Protein AF-A0AAE1H4E3-F1 (afdb_monomer)

Sequence (350 aa):
MEGLYYCTIQQLQDFGLERRVISEDVTVTINIKVVYEEPRILSYFPTEKCVVKCGQCLTARVEVIPDPTITFSWRHNSKLLSQYTTNVLEIQNVKDENAGTYECLVSNEYGEVSRSFQFDIKKCPTAKRALIVTNSVYQNDKLNAPHNDAKTLFKCLTKYGFTCTLINNLTAEDMEREIKKFFQSIKEKGAFVLFYFGGHGCMVNNSLFMIGCDADLGEVKQNQGVYTTILEDVDTCEPLLFISMLDMCQVSNNSLKGKQSNKKWNCNVIQCCATSQNRVALEHVGSAKENSVYMKHFEKIINSKENMTFLDMIRAVNAGVDEETKGQQRPSVTSTGRSDFHLSDPIQPL

Secondary structure (DSSP, 8-state):
--EEEEEEE--EEEETTEEEE-S--EEEEEEE-----S--EEEEESSSEEEEETTS-EEEEEEE---TT-EEEEEETTEE-TT--SSEEEESS--GGG-EEEEEEEEETTEEEEEEEEEEEEPPPS-EEEEEEE--B-SS-B-SHHHHHHHHHHHHHHHTT-EEEEEES--HHHHHHHHHHHHHH---TT-EEEEEEES-EEEETTEEEEEPTT--TTS--GGGEEEGGGGGGGGGG--SEEEEEEES---B-SSS------PPPSSEEEEEESS-TT-PPPS-SSS-----HHHHHHHHHHTS-----HHHHHHHHHHHHHHHTTTSS--EEEE---S---TTPPPPP-

Solvent-accessible surface area (backbone atoms only — not comparable to full-atom values): 19162 Å² total; per-residue (Å²): 132,66,48,80,45,74,51,76,52,72,51,72,48,82,61,88,96,47,80,43,78,77,53,79,72,51,71,52,78,45,80,46,79,77,84,86,62,43,56,51,76,77,48,60,38,56,74,50,67,42,75,42,49,53,56,38,66,50,71,36,40,53,43,57,66,90,56,99,68,61,46,37,43,33,25,51,72,86,40,76,42,86,91,38,56,54,56,55,45,76,43,72,57,36,48,81,86,70,44,42,44,37,35,43,40,35,32,38,99,66,34,72,39,74,53,54,28,40,36,45,62,43,82,47,27,55,39,39,40,31,42,38,40,25,30,29,56,38,75,82,51,72,58,74,17,30,66,46,32,51,52,54,48,51,58,53,43,42,76,52,60,32,53,70,47,78,49,70,48,40,36,22,66,53,43,56,51,52,52,53,51,52,38,71,66,49,81,50,58,29,11,34,39,36,42,38,42,25,34,59,32,28,19,20,84,92,27,54,32,44,44,14,21,76,22,44,82,93,66,65,52,77,77,28,32,41,55,58,71,63,59,61,55,45,56,78,26,46,35,54,33,39,37,39,38,38,44,27,28,26,39,74,42,86,90,50,83,54,70,88,74,90,80,74,75,88,49,31,34,37,43,36,28,42,20,34,86,66,26,53,46,58,53,56,87,81,89,70,97,47,42,19,46,56,47,47,35,41,56,54,58,75,67,62,76,71,95,56,35,48,68,57,49,50,51,51,28,33,52,51,36,22,60,77,48,73,60,65,26,42,38,42,76,49,71,74,49,93,69,90,52,39,68,77,53,55,63,45,83,131

Foldseek 3Di:
DFDKDKDWDWDWDDDDPDIDTDDDTDIDIDGDDDDDAWKAWPDKPPQAEDEEAAQAKDKIFTDIDDDPFKWKWKDFPNHTPVVDTDRMDIDGRDDQVRFGKMKIWIGGPHDIDMGIYGYDYDYFAQAAEEEAEEEAAAPPHGHLASVQLLVLVVVLLVVLHYDYDYYYQFFQVRVLVVLLVRLVVQQRAAHEYEYEYADEWEAEPNWTKAAGSHADPVDGDQSRIDTCVSVLSNVVNNYQEYEYEYQYDYAYDHVYHDDDDPDDRPHKYKYKYFADHRAGFAQDDDDDSHHTLLSVLLSVLSPVPDFAFVVVSSVSSQVSSCVVVVNRGGMDMDIPDPDRHTSNRDNHDD

Structure (mmCIF, N/CA/C/O backbone):
data_AF-A0AAE1H4E3-F1
#
_entry.id   AF-A0AAE1H4E3-F1
#
loop_
_atom_site.group_PDB
_atom_site.id
_atom_site.type_symbol
_atom_site.label_atom_id
_atom_site.label_alt_id
_atom_site.label_comp_id
_atom_site.label_asym_id
_atom_site.label_entity_id
_atom_site.label_seq_id
_atom_site.pdbx_PDB_ins_code
_atom_site.Cartn_x
_atom_site.Cartn_y
_atom_site.Cartn_z
_atom_site.occupancy
_atom_site.B_iso_or_equiv
_atom_site.auth_seq_id
_atom_site.auth_comp_id
_atom_site.auth_asym_id
_atom_site.auth_atom_id
_atom_site.pdbx_PDB_model_num
ATOM 1 N N . MET A 1 1 ? -42.563 -3.691 44.402 1.00 54.22 1 MET A N 1
ATOM 2 C CA . MET A 1 1 ? -43.042 -4.085 45.741 1.00 54.22 1 MET A CA 1
ATOM 3 C C . MET A 1 1 ? -43.113 -5.593 45.744 1.00 54.22 1 MET A C 1
ATOM 5 O O . MET A 1 1 ? -43.781 -6.160 44.891 1.00 54.22 1 MET A O 1
ATOM 9 N N . GLU A 1 2 ? -42.327 -6.215 46.610 1.00 58.69 2 GLU A N 1
ATOM 10 C CA . GLU A 1 2 ? -42.388 -7.652 46.848 1.00 58.69 2 GLU A CA 1
ATOM 11 C C . GLU A 1 2 ? -43.611 -7.945 47.720 1.00 58.69 2 GLU A C 1
ATOM 13 O O . GLU A 1 2 ? -43.925 -7.152 48.612 1.00 58.69 2 GLU A O 1
ATOM 18 N N . GLY A 1 3 ? -44.333 -9.029 47.455 1.00 66.94 3 GLY A N 1
ATOM 19 C CA . GLY A 1 3 ? -45.512 -9.331 48.253 1.00 66.94 3 GLY A CA 1
ATOM 20 C C . GLY A 1 3 ? -46.495 -10.296 47.619 1.00 66.94 3 GLY A C 1
ATOM 21 O O . GLY A 1 3 ? -46.407 -10.672 46.447 1.00 66.94 3 GLY A O 1
ATOM 22 N N . LEU A 1 4 ? -47.451 -10.692 48.450 1.00 66.81 4 LEU A N 1
ATOM 23 C CA . LEU A 1 4 ? -48.557 -11.547 48.072 1.00 66.81 4 LEU A CA 1
ATOM 24 C C . LEU A 1 4 ? -49.702 -10.670 47.555 1.00 66.81 4 LEU A C 1
ATOM 26 O O . LEU A 1 4 ? -50.265 -9.878 48.311 1.00 66.81 4 LEU A O 1
ATOM 30 N N . TYR A 1 5 ? -50.049 -10.816 46.282 1.00 72.94 5 TYR A N 1
ATOM 31 C CA . TYR A 1 5 ? -51.165 -10.097 45.676 1.00 72.94 5 TYR A CA 1
ATOM 32 C C . TYR A 1 5 ? -52.342 -11.041 45.504 1.00 72.94 5 TYR A C 1
ATOM 34 O O . TYR A 1 5 ? -52.180 -12.167 45.030 1.00 72.94 5 TYR A O 1
ATOM 42 N N . TYR A 1 6 ? -53.521 -10.567 45.886 1.00 69.75 6 TYR A N 1
ATOM 43 C CA . TYR A 1 6 ? -54.770 -11.294 45.748 1.00 69.75 6 TYR A CA 1
ATOM 44 C C . TYR A 1 6 ? -55.752 -10.474 44.913 1.00 69.75 6 TYR A C 1
ATOM 46 O O . TYR A 1 6 ? -55.913 -9.272 45.117 1.00 69.75 6 TYR A O 1
ATOM 54 N N . CYS A 1 7 ? -56.393 -11.136 43.953 1.00 72.31 7 CYS A N 1
ATOM 55 C CA . CYS A 1 7 ? -57.562 -10.615 43.258 1.00 72.31 7 CYS A CA 1
ATOM 56 C C . CYS A 1 7 ? -58.762 -11.436 43.713 1.00 72.31 7 CYS A C 1
ATOM 58 O O . CYS A 1 7 ? -58.742 -12.662 43.578 1.00 72.31 7 CYS A O 1
ATOM 60 N N . THR A 1 8 ? -59.773 -10.759 44.250 1.00 71.44 8 THR A N 1
ATOM 61 C CA . THR A 1 8 ? -61.003 -11.388 44.729 1.00 71.44 8 THR A CA 1
ATOM 62 C C . THR A 1 8 ? -62.147 -10.911 43.850 1.00 71.44 8 THR A C 1
ATOM 64 O O . THR A 1 8 ? -62.400 -9.711 43.745 1.00 71.44 8 THR A O 1
ATOM 67 N N . ILE A 1 9 ? -62.807 -11.852 43.177 1.00 69.75 9 ILE A N 1
ATOM 68 C CA . ILE A 1 9 ? -63.935 -11.570 42.287 1.00 69.75 9 ILE A CA 1
ATOM 69 C C . ILE A 1 9 ? -65.201 -12.072 42.968 1.00 69.75 9 ILE A C 1
ATOM 71 O O . ILE A 1 9 ? -65.287 -13.243 43.332 1.00 69.75 9 ILE A O 1
ATOM 75 N N . GLN A 1 10 ? -66.179 -11.180 43.101 1.00 69.56 10 GLN A N 1
ATOM 76 C CA . GLN A 1 10 ? -67.465 -11.472 43.713 1.00 69.56 10 GLN A CA 1
ATOM 77 C C . GLN A 1 10 ? -68.583 -11.145 42.727 1.00 69.56 10 GLN A C 1
ATOM 79 O O . GLN A 1 10 ? -68.653 -10.032 42.200 1.00 69.56 10 GLN A O 1
ATOM 84 N N . GLN A 1 11 ? -69.464 -12.111 42.466 1.00 67.81 11 GLN A N 1
ATOM 85 C CA . GLN A 1 11 ? -70.625 -11.886 41.617 1.00 67.81 11 GLN A CA 1
ATOM 86 C C . GLN A 1 11 ? -71.803 -11.398 42.467 1.00 67.81 11 GLN A C 1
ATOM 88 O O . GLN A 1 11 ? -72.254 -12.077 43.393 1.00 67.81 11 GLN A O 1
ATOM 93 N N . LEU A 1 12 ? -72.299 -10.204 42.140 1.00 70.62 12 LEU A N 1
ATOM 94 C CA . LEU A 1 12 ? -73.455 -9.585 42.783 1.00 70.62 12 LEU A CA 1
ATOM 95 C C . LEU A 1 12 ? -74.670 -9.658 41.858 1.00 70.62 12 LEU A C 1
ATOM 97 O O . LEU A 1 12 ? -74.548 -9.458 40.648 1.00 70.62 12 LEU A O 1
ATOM 101 N N . GLN A 1 13 ? -75.844 -9.896 42.436 1.00 66.62 13 GLN A N 1
ATOM 102 C CA . GLN A 1 13 ? -77.124 -9.797 41.742 1.00 66.62 13 GLN A CA 1
ATOM 103 C C . GLN A 1 13 ? -77.972 -8.697 42.399 1.00 66.62 13 GLN A C 1
ATOM 105 O O . GLN A 1 13 ? -78.153 -8.692 43.620 1.00 66.62 13 GLN A O 1
ATOM 110 N N . ASP A 1 14 ? -78.447 -7.741 41.594 1.00 67.56 14 ASP A N 1
ATOM 111 C CA . ASP A 1 14 ? -79.248 -6.594 42.047 1.00 67.56 14 ASP A CA 1
ATOM 112 C C . ASP A 1 14 ? -80.740 -6.974 42.127 1.00 67.56 14 ASP A C 1
ATOM 114 O O . ASP A 1 14 ? -81.350 -7.337 41.119 1.00 67.56 14 ASP A O 1
ATOM 118 N N . PHE A 1 15 ? -81.347 -6.835 43.312 1.00 63.84 15 PHE A N 1
ATOM 119 C CA . PHE A 1 15 ? -82.788 -7.004 43.543 1.00 63.84 15 PHE A CA 1
ATOM 120 C C . PHE A 1 15 ? -83.417 -5.684 44.027 1.00 63.84 15 PHE A C 1
ATOM 122 O O . PHE A 1 15 ? -83.897 -5.566 45.154 1.00 63.84 15 PHE A O 1
ATOM 129 N N . GLY A 1 16 ? -83.426 -4.654 43.178 1.00 71.94 16 GLY A N 1
ATOM 130 C CA . GLY A 1 16 ? -84.050 -3.369 43.513 1.00 71.94 16 GLY A CA 1
ATOM 131 C C . GLY A 1 16 ? -83.260 -2.576 44.564 1.00 71.94 16 GLY A C 1
ATOM 132 O O . GLY A 1 16 ? -82.231 -2.001 44.230 1.00 71.94 16 GLY A O 1
ATOM 133 N N . LEU A 1 17 ? -83.747 -2.500 45.811 1.00 56.72 17 LEU A N 1
ATOM 134 C CA . LEU A 1 17 ? -83.098 -1.741 46.900 1.00 56.72 17 LEU A CA 1
ATOM 135 C C . LEU A 1 17 ? -81.959 -2.507 47.603 1.00 56.72 17 LEU A C 1
ATOM 137 O O . LEU A 1 17 ? -81.247 -1.906 48.404 1.00 56.72 17 LEU A O 1
ATOM 141 N N . GLU A 1 18 ? -81.762 -3.799 47.311 1.00 56.06 18 GLU A N 1
ATOM 142 C CA . GLU A 1 18 ? -80.733 -4.629 47.953 1.00 56.06 18 GLU A CA 1
ATOM 143 C C . GLU A 1 18 ? -79.841 -5.373 46.943 1.00 56.06 18 GLU A C 1
ATOM 145 O O . GLU A 1 18 ? -80.308 -5.922 45.941 1.00 56.06 18 GLU A O 1
ATOM 150 N N . ARG A 1 19 ? -78.536 -5.423 47.250 1.00 66.25 19 ARG A N 1
ATOM 151 C CA . ARG A 1 19 ? -77.511 -6.208 46.543 1.00 66.25 19 ARG A CA 1
ATOM 152 C C . ARG A 1 19 ? -77.230 -7.498 47.291 1.00 66.25 19 ARG A C 1
ATOM 154 O O . ARG A 1 19 ? -76.937 -7.449 48.484 1.00 66.25 19 ARG A O 1
ATOM 161 N N . ARG A 1 20 ? -77.246 -8.638 46.592 1.00 68.81 20 ARG A N 1
ATOM 162 C CA . ARG A 1 20 ? -76.908 -9.941 47.185 1.00 68.81 20 ARG A CA 1
ATOM 163 C C . ARG A 1 20 ? -75.733 -10.600 46.468 1.00 68.81 20 ARG A C 1
ATOM 165 O O . ARG A 1 20 ? -75.703 -10.664 45.241 1.00 68.81 20 ARG A O 1
ATOM 172 N N . VAL A 1 21 ? -74.779 -11.093 47.253 1.00 72.81 21 VAL A N 1
ATOM 173 C CA . VAL A 1 21 ? -73.667 -11.934 46.788 1.00 72.81 21 VAL A CA 1
ATOM 174 C C . VAL A 1 21 ? -74.215 -13.311 46.426 1.00 72.81 21 VAL A C 1
ATOM 176 O O . VAL A 1 21 ? -74.942 -13.899 47.227 1.00 72.81 21 VAL A O 1
ATOM 179 N N . ILE A 1 22 ? -73.894 -13.809 45.231 1.00 69.62 22 ILE A N 1
ATOM 180 C CA . ILE A 1 22 ? -74.435 -15.078 44.709 1.00 69.62 22 ILE A CA 1
ATOM 181 C C . ILE A 1 22 ? -73.370 -16.132 44.373 1.00 69.62 22 ILE A C 1
ATOM 183 O O . ILE A 1 22 ? -73.727 -17.240 43.980 1.00 69.62 22 ILE A O 1
AT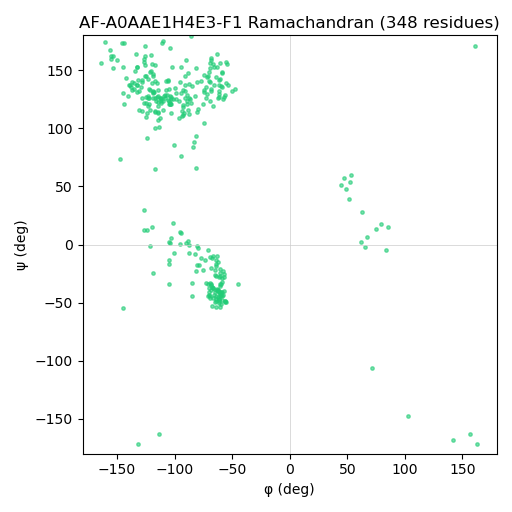OM 187 N N . SER A 1 23 ? -72.083 -15.832 44.550 1.00 69.56 23 SER A N 1
ATOM 188 C CA . SER A 1 23 ? -70.987 -16.793 44.369 1.00 69.56 23 SER A CA 1
ATOM 189 C C . SER A 1 23 ? -70.013 -16.752 45.545 1.00 69.56 23 SER A C 1
ATOM 191 O O . SER A 1 23 ? -69.864 -15.708 46.179 1.00 69.56 23 SER A O 1
ATOM 193 N N . GLU A 1 24 ? -69.327 -17.867 45.810 1.00 67.56 24 GLU A N 1
ATOM 194 C CA . GLU A 1 24 ? -68.155 -17.873 46.692 1.00 67.56 24 GLU A CA 1
ATOM 195 C C . GLU A 1 24 ? -67.033 -17.022 46.078 1.00 67.56 24 GLU A C 1
ATOM 197 O O . GLU A 1 24 ? -66.871 -16.973 44.854 1.00 67.56 24 GLU A O 1
ATOM 202 N N . ASP A 1 25 ? -66.277 -16.335 46.930 1.00 71.31 25 ASP A N 1
ATOM 203 C CA . ASP A 1 25 ? -65.146 -15.514 46.511 1.00 71.31 25 ASP A CA 1
ATOM 204 C C . ASP A 1 25 ? -64.040 -16.417 45.942 1.00 71.31 25 ASP A C 1
ATOM 206 O O . ASP A 1 25 ? -63.487 -17.270 46.641 1.00 71.31 25 ASP A O 1
ATOM 210 N N . VAL A 1 26 ? -63.682 -16.218 44.672 1.00 66.62 26 VAL A N 1
ATOM 211 C CA . VAL A 1 26 ? -62.525 -16.894 44.070 1.00 66.62 26 VAL A CA 1
ATOM 212 C C . VAL A 1 26 ? -61.319 -15.976 44.203 1.00 66.62 26 VAL A C 1
ATOM 214 O O . VAL A 1 26 ? -61.282 -14.899 43.605 1.00 66.62 26 VAL A O 1
ATOM 217 N N . THR A 1 27 ? -60.332 -16.411 44.986 1.00 67.94 27 THR A N 1
ATOM 218 C CA . THR A 1 27 ? -59.077 -15.682 45.192 1.00 67.94 27 THR A CA 1
ATOM 219 C C . THR A 1 27 ? -57.955 -16.331 44.393 1.00 67.94 27 THR A C 1
ATOM 221 O O . THR A 1 27 ? -57.631 -17.501 44.601 1.00 67.94 27 THR A O 1
ATOM 224 N N . VAL A 1 28 ? -57.326 -15.562 43.503 1.00 74.12 28 VAL A N 1
ATOM 225 C CA . VAL A 1 28 ? -56.075 -15.960 42.840 1.00 74.12 28 VAL A CA 1
ATOM 226 C C . VAL A 1 28 ? -54.919 -15.245 43.518 1.00 74.12 28 VAL A C 1
ATOM 228 O O . VAL A 1 28 ? -54.908 -14.016 43.601 1.00 74.12 28 VAL A O 1
ATOM 231 N N . THR A 1 29 ? -53.942 -16.023 43.977 1.00 67.62 29 THR A N 1
ATOM 232 C CA . THR A 1 29 ? -52.758 -15.516 44.668 1.00 67.62 29 THR A CA 1
ATOM 233 C C . THR A 1 29 ? -51.561 -15.517 43.729 1.00 67.62 29 THR A C 1
ATOM 235 O O . THR A 1 29 ? -51.214 -16.555 43.166 1.00 67.62 29 THR A O 1
ATOM 238 N N . ILE A 1 30 ? -50.892 -14.374 43.600 1.00 75.62 30 ILE A N 1
ATOM 239 C CA . ILE A 1 30 ? -49.611 -14.262 42.900 1.00 75.62 30 ILE A CA 1
ATOM 240 C C . ILE A 1 30 ? -48.556 -13.852 43.924 1.00 75.62 30 ILE A C 1
ATOM 242 O O . ILE A 1 30 ? -48.698 -12.832 44.600 1.00 75.62 30 ILE A O 1
ATOM 246 N N . ASN A 1 31 ? -47.501 -14.656 44.046 1.00 74.0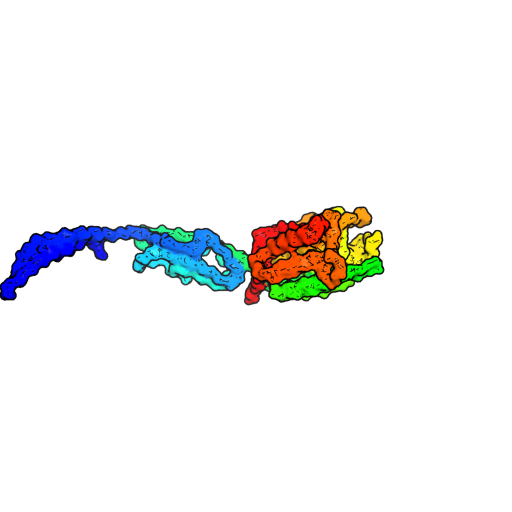6 31 ASN A N 1
ATOM 247 C CA . ASN A 1 31 ? -46.343 -14.316 44.861 1.00 74.06 31 ASN A CA 1
ATOM 248 C C . ASN A 1 31 ? -45.298 -13.634 43.976 1.00 74.06 31 ASN A C 1
ATOM 250 O O . ASN A 1 31 ? -44.717 -14.274 43.098 1.00 74.06 31 ASN A O 1
ATOM 254 N N . ILE A 1 32 ? -45.086 -12.338 44.187 1.00 73.19 32 ILE A N 1
ATOM 255 C CA . ILE A 1 32 ? -44.050 -11.582 43.486 1.00 73.19 32 ILE A CA 1
ATOM 256 C C . ILE A 1 32 ? -42.827 -11.547 44.394 1.00 73.19 32 ILE A C 1
ATOM 258 O O . ILE A 1 32 ? -42.852 -10.850 45.406 1.00 73.19 32 ILE A O 1
ATOM 262 N N . LYS A 1 33 ? -41.776 -12.286 44.013 1.00 69.06 33 LYS A N 1
ATOM 263 C CA . LYS A 1 33 ? -40.448 -12.236 44.638 1.00 69.06 33 LYS A CA 1
ATOM 264 C C . LYS A 1 33 ? -39.548 -11.301 43.833 1.00 69.06 33 LYS A C 1
ATOM 266 O O . LYS A 1 33 ? -39.373 -11.515 42.634 1.00 69.06 33 LYS A O 1
ATOM 271 N N . VAL A 1 34 ? -38.985 -10.281 44.472 1.00 67.12 34 VAL A N 1
ATOM 272 C CA . VAL A 1 34 ? -38.027 -9.373 43.829 1.00 67.12 34 VAL A CA 1
ATOM 273 C C . VAL A 1 34 ? -36.642 -9.928 44.121 1.00 67.12 34 VAL A C 1
ATOM 275 O O . VAL A 1 34 ? -36.217 -9.977 45.270 1.00 67.12 34 VAL A O 1
ATOM 278 N N . VAL A 1 35 ? -35.963 -10.419 43.088 1.00 70.50 35 VAL A N 1
ATOM 279 C CA . VAL A 1 35 ? -34.601 -10.938 43.226 1.00 70.50 35 VAL A CA 1
ATOM 280 C C . VAL A 1 35 ? -33.639 -9.801 42.921 1.00 70.50 35 VAL A C 1
ATOM 282 O O . VAL A 1 35 ? -33.668 -9.239 41.828 1.00 70.50 35 VAL A O 1
ATOM 285 N N . TYR A 1 36 ? -32.834 -9.450 43.916 1.00 77.75 36 TYR A N 1
ATOM 286 C CA . TYR A 1 36 ? -31.762 -8.480 43.785 1.00 77.75 36 TYR A CA 1
ATOM 287 C C . TYR A 1 36 ? -30.472 -9.222 43.450 1.00 77.75 36 TYR A C 1
ATOM 289 O O . TYR A 1 36 ? -30.050 -10.103 44.200 1.00 77.75 36 TYR A O 1
ATOM 297 N N . GLU A 1 37 ? -29.882 -8.898 42.307 1.00 86.31 37 GLU A N 1
ATOM 298 C CA . GLU A 1 37 ? -28.692 -9.558 41.776 1.00 86.31 37 GLU A CA 1
ATOM 299 C C . GLU A 1 37 ? -27.684 -8.504 41.316 1.00 86.31 37 GLU A C 1
ATOM 301 O O . GLU A 1 37 ? -28.022 -7.329 41.129 1.00 86.31 37 GLU A O 1
ATOM 306 N N . GLU A 1 38 ? -26.438 -8.932 41.126 1.00 90.81 38 GLU A N 1
ATOM 307 C CA . GLU A 1 38 ? -25.439 -8.122 40.436 1.00 90.81 38 GLU A CA 1
ATOM 308 C C . GLU A 1 38 ? -25.933 -7.708 39.034 1.00 90.81 38 GLU A C 1
ATOM 310 O O . GLU A 1 38 ? -26.805 -8.370 38.452 1.00 90.81 38 GLU A O 1
ATOM 315 N N . PRO A 1 39 ? -25.397 -6.623 38.449 1.00 94.06 39 PRO A N 1
ATOM 316 C CA . PRO A 1 39 ? -25.870 -6.154 37.159 1.00 94.06 39 PRO A CA 1
ATOM 317 C C . PRO A 1 39 ? -25.677 -7.218 36.079 1.00 94.06 39 PRO A C 1
ATOM 319 O O . PRO A 1 39 ? -24.655 -7.899 36.011 1.00 94.06 39 PRO A O 1
ATOM 322 N N . ARG A 1 40 ? -26.637 -7.315 35.158 1.00 93.44 40 ARG A N 1
ATOM 323 C CA . ARG A 1 40 ? -26.552 -8.240 34.026 1.00 93.44 40 ARG A CA 1
ATOM 324 C C . ARG A 1 40 ? -26.347 -7.488 32.720 1.00 93.44 40 ARG A C 1
ATOM 326 O O . ARG A 1 40 ? -27.238 -6.777 32.254 1.00 93.44 40 ARG A O 1
ATOM 333 N N . ILE A 1 41 ? -25.190 -7.708 32.096 1.00 95.69 41 ILE A N 1
ATOM 334 C CA . ILE A 1 41 ? -24.888 -7.210 30.748 1.00 95.69 41 ILE A CA 1
ATOM 335 C C . ILE A 1 41 ? -25.636 -8.064 29.718 1.00 95.69 41 ILE A C 1
ATOM 337 O O . ILE A 1 41 ? -25.437 -9.277 29.638 1.00 95.69 41 ILE A O 1
ATOM 341 N N . LEU A 1 42 ? -26.493 -7.420 28.925 1.00 95.62 42 LEU A N 1
ATOM 342 C CA . LEU A 1 42 ? -27.270 -8.036 27.847 1.00 95.62 42 LEU A CA 1
ATOM 343 C C . LEU A 1 42 ? -26.468 -8.108 26.548 1.00 95.62 42 LEU A C 1
ATOM 345 O O . LEU A 1 42 ? -26.469 -9.132 25.867 1.00 95.62 42 LEU A O 1
ATOM 349 N N . SER A 1 43 ? -25.783 -7.018 26.203 1.00 96.25 43 SER A N 1
ATOM 350 C CA . SER A 1 43 ? -24.929 -6.937 25.019 1.00 96.25 43 SER A CA 1
ATOM 351 C C . SER A 1 43 ? -23.858 -5.872 25.203 1.00 96.25 43 SER A C 1
ATOM 353 O O . SER A 1 43 ? -23.983 -4.992 26.051 1.00 96.25 43 SER A O 1
ATOM 355 N N . TYR A 1 44 ? -22.791 -5.961 24.421 1.00 96.69 44 TYR A N 1
ATOM 356 C CA . TYR A 1 44 ? -21.707 -4.996 24.448 1.00 96.69 44 TYR A CA 1
ATOM 357 C C . TYR A 1 44 ? -21.015 -4.957 23.091 1.00 96.69 44 TYR A C 1
ATOM 359 O O . TYR A 1 44 ? -20.997 -5.936 22.342 1.00 96.69 44 TYR A O 1
ATOM 367 N N . PHE A 1 45 ? -20.451 -3.802 22.779 1.00 95.88 45 PHE A N 1
ATOM 368 C CA . PHE A 1 45 ? -19.652 -3.575 21.591 1.00 95.88 45 PHE A CA 1
ATOM 369 C C . PHE A 1 45 ? -18.466 -2.696 21.976 1.00 95.88 45 PHE A C 1
ATOM 371 O O . PHE A 1 45 ? -18.675 -1.700 22.670 1.00 95.88 45 PHE A O 1
ATOM 378 N N . PRO A 1 46 ? -17.250 -2.978 21.494 1.00 96.81 46 PRO A N 1
ATOM 379 C CA . PRO A 1 46 ? -16.805 -4.170 20.756 1.00 96.81 46 PRO A CA 1
ATOM 380 C C . PRO A 1 46 ? -16.788 -5.441 21.627 1.00 96.81 46 PRO A C 1
ATOM 382 O O . PRO A 1 46 ? -16.721 -5.342 22.848 1.00 96.81 46 PRO A O 1
ATOM 385 N N . THR A 1 47 ? -16.837 -6.636 21.021 1.00 93.06 47 THR A N 1
ATOM 386 C CA . THR A 1 47 ? -16.896 -7.904 21.782 1.00 93.06 47 THR A CA 1
ATOM 387 C C . THR A 1 47 ? -15.538 -8.451 22.215 1.00 93.06 47 THR A C 1
ATOM 389 O O . THR A 1 47 ? -15.447 -9.066 23.271 1.00 93.06 47 THR A O 1
ATOM 392 N N . GLU A 1 48 ? -14.492 -8.243 21.415 1.00 92.31 48 GLU A N 1
ATOM 393 C CA . GLU A 1 48 ? -13.134 -8.720 21.719 1.00 92.31 48 GLU A CA 1
ATOM 394 C C . GLU A 1 48 ? -12.079 -7.736 21.238 1.00 92.31 48 GLU A C 1
ATOM 396 O O . GLU A 1 48 ? -11.236 -7.293 22.011 1.00 92.31 48 GLU A O 1
ATOM 401 N N . LYS A 1 49 ? -12.126 -7.381 19.950 1.00 93.38 49 LYS A N 1
ATOM 402 C CA . LYS A 1 49 ? -11.150 -6.504 19.314 1.00 93.38 49 LYS A CA 1
ATOM 403 C C . LYS A 1 49 ? -11.835 -5.414 18.509 1.00 93.38 49 LYS A C 1
ATOM 405 O O . LYS A 1 49 ? -12.824 -5.654 17.821 1.00 93.38 49 LYS A O 1
ATOM 410 N N . CYS A 1 50 ? -11.261 -4.223 18.556 1.00 93.06 50 CYS A N 1
ATOM 411 C CA . CYS A 1 50 ? -11.658 -3.089 17.747 1.00 93.06 50 CYS A CA 1
ATOM 412 C C . CYS A 1 50 ? -10.429 -2.479 17.093 1.00 93.06 50 CYS A C 1
ATOM 414 O O . CYS A 1 50 ? -9.420 -2.255 17.758 1.00 93.06 50 CYS A O 1
ATOM 416 N N . VAL A 1 51 ? -10.515 -2.227 15.788 1.00 90.50 51 VAL A N 1
ATOM 417 C CA . VAL A 1 51 ? -9.470 -1.529 15.043 1.00 90.50 51 VAL A CA 1
ATOM 418 C C . VAL A 1 51 ? -10.084 -0.316 14.375 1.00 90.50 51 VAL A C 1
ATOM 420 O O . VAL A 1 51 ? -10.975 -0.452 13.539 1.00 90.50 51 VAL A O 1
ATOM 423 N N . VAL A 1 52 ? -9.593 0.865 14.729 1.00 89.12 52 VAL A N 1
ATOM 424 C CA . VAL A 1 52 ? -10.053 2.139 14.162 1.00 89.12 52 VAL A CA 1
ATOM 425 C C . VAL A 1 52 ? -8.871 2.849 13.507 1.00 89.12 52 VAL A C 1
ATOM 427 O O . VAL A 1 52 ? -7.721 2.675 13.917 1.00 89.12 52 VAL A O 1
ATOM 430 N N . LYS A 1 53 ? -9.118 3.614 12.439 1.00 84.12 53 LYS A N 1
ATOM 431 C CA . LYS A 1 53 ? -8.058 4.398 11.791 1.00 84.12 53 LYS A CA 1
ATOM 432 C C . LYS A 1 53 ? -7.648 5.566 12.688 1.00 84.12 53 LYS A C 1
ATOM 434 O O . LYS A 1 53 ? -8.497 6.162 13.346 1.00 84.12 53 LYS A O 1
ATOM 439 N N . CYS A 1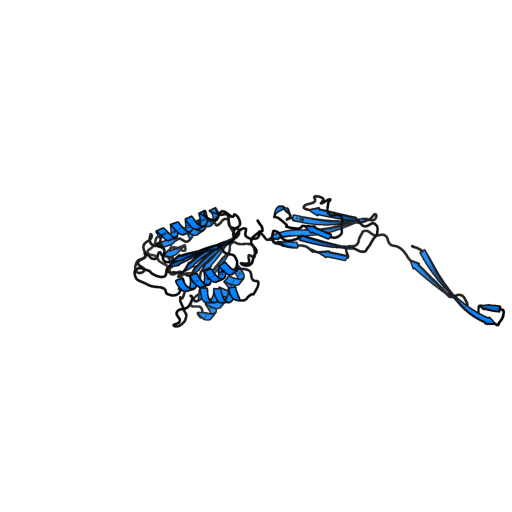 54 ? -6.362 5.916 12.681 1.00 82.75 54 CYS A N 1
ATOM 440 C CA . CYS A 1 54 ? -5.878 7.117 13.369 1.00 82.75 54 CYS A CA 1
ATOM 441 C C . CYS A 1 54 ? -6.734 8.341 12.982 1.00 82.75 54 CYS A C 1
ATOM 443 O O . CYS A 1 54 ? -7.039 8.542 11.805 1.00 82.75 54 CYS A O 1
ATOM 445 N N . GLY A 1 55 ? -7.159 9.111 13.980 1.00 78.75 55 GLY A N 1
ATOM 446 C CA . GLY A 1 55 ? -8.012 10.287 13.836 1.00 78.75 55 GLY A CA 1
ATOM 447 C C . GLY A 1 55 ? -9.521 10.027 13.747 1.00 78.75 55 GLY A C 1
ATOM 448 O O . GLY A 1 55 ? -10.300 10.979 13.751 1.00 78.75 55 GLY A O 1
ATOM 449 N N . GLN A 1 56 ? -9.970 8.770 13.703 1.00 86.69 56 GLN A N 1
ATOM 450 C CA . GLN A 1 56 ? -11.398 8.438 13.786 1.00 86.69 56 GLN A CA 1
ATOM 451 C C . GLN A 1 56 ? -11.881 8.325 15.243 1.00 86.69 56 GLN A C 1
ATOM 453 O O . GLN A 1 56 ? -11.126 8.544 16.190 1.00 86.69 56 GLN A O 1
ATOM 458 N N . CYS A 1 57 ? -13.170 8.031 15.418 1.00 91.44 57 CYS A N 1
ATOM 459 C CA . CYS A 1 57 ? -13.791 7.864 16.723 1.00 91.44 57 CYS A CA 1
ATOM 460 C C . CYS A 1 57 ? -13.781 6.394 17.167 1.00 91.44 57 CYS A C 1
ATOM 462 O O . CYS A 1 57 ? -14.171 5.511 16.401 1.00 91.44 57 CYS A O 1
ATOM 464 N N . LEU A 1 58 ? -13.374 6.141 18.412 1.00 95.06 58 LEU A N 1
ATOM 465 C CA . LEU A 1 58 ? -13.668 4.893 19.111 1.00 95.06 58 LEU A CA 1
ATOM 466 C C . LEU A 1 58 ? -15.001 5.045 19.842 1.00 95.06 58 LEU A C 1
ATOM 468 O O . LEU A 1 58 ? -15.132 5.910 20.706 1.00 95.06 58 LEU A O 1
ATOM 472 N N . THR A 1 59 ? -15.950 4.158 19.549 1.00 96.69 59 THR A N 1
ATOM 473 C CA . THR A 1 59 ? -17.201 4.033 20.300 1.00 96.69 59 THR A CA 1
ATOM 474 C C . THR A 1 59 ? -17.290 2.643 20.914 1.00 96.69 59 THR A C 1
ATOM 476 O O . THR A 1 59 ? -17.216 1.645 20.195 1.00 96.69 59 THR A O 1
ATOM 479 N N . ALA A 1 60 ? -17.498 2.575 22.225 1.00 97.25 60 ALA A N 1
ATOM 480 C CA . ALA A 1 60 ? -17.846 1.348 22.928 1.00 97.25 60 ALA A CA 1
ATOM 481 C C . ALA A 1 60 ? -19.125 1.552 23.740 1.00 97.25 60 ALA A C 1
ATOM 483 O O . ALA A 1 60 ? -19.394 2.651 24.224 1.00 97.25 60 ALA A O 1
ATOM 484 N N . ARG A 1 61 ? -19.947 0.510 23.837 1.00 97.44 61 ARG A N 1
ATOM 485 C CA . ARG A 1 61 ? -21.259 0.552 24.486 1.00 97.44 61 ARG A CA 1
ATOM 486 C C . ARG A 1 61 ? -21.520 -0.733 25.247 1.00 97.44 61 ARG A C 1
ATOM 488 O O . ARG A 1 61 ? -21.169 -1.812 24.770 1.00 97.44 61 ARG A O 1
ATOM 495 N N . VAL A 1 62 ? -22.170 -0.607 26.395 1.00 96.94 62 VAL A N 1
ATOM 496 C CA . VAL A 1 62 ? -22.652 -1.726 27.203 1.00 96.94 62 VAL A CA 1
ATOM 497 C C . VAL A 1 62 ? -24.146 -1.539 27.431 1.00 96.94 62 VAL A C 1
ATOM 499 O O . VAL A 1 62 ? -24.588 -0.493 27.888 1.00 96.94 62 VAL A O 1
ATOM 502 N N . GLU A 1 63 ? -24.930 -2.554 27.104 1.00 96.69 63 GLU A N 1
ATOM 503 C CA . GLU A 1 63 ? -26.360 -2.594 27.392 1.00 96.69 63 GLU A CA 1
ATOM 504 C C . GLU A 1 63 ? -26.587 -3.528 28.574 1.00 96.69 63 GLU A C 1
ATOM 506 O O . GLU A 1 63 ? -26.127 -4.674 28.574 1.00 96.69 63 GLU A O 1
ATOM 511 N N . VAL A 1 64 ? -27.300 -3.038 29.581 1.00 95.00 64 VAL A N 1
ATOM 512 C CA . VAL A 1 64 ? -27.562 -3.748 30.836 1.00 95.00 64 VAL A CA 1
ATOM 513 C C . VAL A 1 64 ? -29.053 -3.775 31.110 1.00 95.00 64 VAL A C 1
ATOM 515 O O . VAL A 1 64 ? -29.808 -2.960 30.580 1.00 95.00 64 VAL A O 1
ATOM 518 N N . ILE A 1 65 ? -29.489 -4.712 31.946 1.00 90.12 65 ILE A N 1
ATOM 519 C CA . ILE A 1 65 ? -30.848 -4.656 32.483 1.00 90.12 65 ILE A CA 1
ATOM 520 C C . ILE A 1 65 ? -30.987 -3.351 33.288 1.00 90.12 65 ILE A C 1
ATOM 522 O O . ILE A 1 65 ? -30.142 -3.106 34.150 1.00 90.12 65 ILE A O 1
ATOM 526 N N . PRO A 1 66 ? -32.002 -2.507 33.014 1.00 82.88 66 PRO A N 1
ATOM 527 C CA . PRO A 1 66 ? -32.185 -1.259 33.743 1.00 82.88 66 PRO A CA 1
ATOM 528 C C . PRO A 1 66 ? -32.333 -1.498 35.248 1.00 82.88 66 PRO A C 1
ATOM 530 O O . PRO A 1 66 ? -33.225 -2.227 35.679 1.00 82.88 66 PRO A O 1
ATOM 533 N N . ASP A 1 67 ? -31.492 -0.833 36.031 1.00 82.69 67 ASP A N 1
ATOM 534 C CA . ASP A 1 67 ? -31.552 -0.781 37.490 1.00 82.69 67 ASP A CA 1
ATOM 535 C C . ASP A 1 67 ? -31.206 0.662 37.908 1.00 82.69 67 ASP A C 1
ATOM 537 O O . ASP A 1 67 ? -30.208 1.217 37.435 1.00 82.69 67 ASP A O 1
ATOM 541 N N . PRO A 1 68 ? -32.053 1.311 38.732 1.00 79.81 68 PRO A N 1
ATOM 542 C CA . PRO A 1 68 ? -31.897 2.717 39.107 1.00 79.81 68 PRO A CA 1
ATOM 543 C C . PRO A 1 68 ? -30.619 3.017 39.904 1.00 79.81 68 PRO A C 1
ATOM 545 O O . PRO A 1 68 ? -30.274 4.187 40.058 1.00 79.81 68 PRO A O 1
ATOM 548 N N . THR A 1 69 ? -29.933 1.993 40.415 1.00 87.38 69 THR A N 1
ATOM 549 C CA . THR A 1 69 ? -28.714 2.111 41.227 1.00 87.38 69 THR A CA 1
ATOM 550 C C . THR A 1 69 ? -27.431 1.757 40.470 1.00 87.38 69 THR A C 1
ATOM 552 O O . THR A 1 69 ? -26.347 1.831 41.049 1.00 87.38 69 THR A O 1
ATOM 555 N N . ILE A 1 70 ? -27.522 1.405 39.181 1.00 93.69 70 ILE A N 1
ATOM 556 C CA . ILE A 1 70 ? -26.347 1.040 38.384 1.00 93.69 70 ILE A CA 1
ATOM 557 C C . ILE A 1 70 ? -25.408 2.230 38.189 1.00 93.69 70 ILE A C 1
ATOM 559 O O . ILE A 1 70 ? -25.814 3.333 37.814 1.00 93.69 70 ILE A O 1
ATOM 563 N N . THR A 1 71 ? -24.115 1.956 38.335 1.00 95.50 71 THR A N 1
ATOM 564 C CA . THR A 1 71 ? -23.036 2.864 37.955 1.00 95.50 71 THR A CA 1
ATOM 565 C C . THR A 1 71 ? -22.125 2.227 36.910 1.00 95.50 71 THR A C 1
ATOM 567 O O . THR A 1 71 ? -21.952 1.008 36.872 1.00 95.50 71 THR A O 1
ATOM 570 N N . PHE A 1 72 ? -21.544 3.061 36.046 1.00 97.12 72 PHE A N 1
ATOM 571 C CA . PHE A 1 72 ? -20.570 2.645 35.039 1.00 97.12 72 PHE A CA 1
ATOM 572 C C . PHE A 1 72 ? -19.218 3.283 35.334 1.00 97.12 72 PHE A C 1
ATOM 574 O O . PHE A 1 72 ? -19.133 4.473 35.646 1.00 97.12 72 PHE A O 1
ATOM 581 N N . SER A 1 73 ? -18.148 2.513 35.162 1.00 97.44 73 SER A N 1
ATOM 582 C CA . SER A 1 73 ? -16.784 3.032 35.186 1.00 97.44 73 SER A CA 1
ATOM 583 C C . SER A 1 73 ? -15.945 2.412 34.075 1.00 97.44 73 SER A C 1
ATOM 585 O O . SER A 1 73 ? -15.991 1.207 33.831 1.00 97.44 73 SER A O 1
ATOM 587 N N . TRP A 1 74 ? -15.179 3.251 33.381 1.00 98.12 74 TRP A N 1
ATOM 588 C CA . TRP A 1 74 ? -14.316 2.826 32.282 1.00 98.12 74 TRP A CA 1
ATOM 589 C C . TRP A 1 74 ? -12.846 2.874 32.679 1.00 98.12 74 TRP A C 1
ATOM 591 O O . TRP A 1 74 ? -12.390 3.813 33.334 1.00 98.12 74 TRP A O 1
ATOM 601 N N . ARG A 1 75 ? -12.078 1.879 32.238 1.00 98.06 75 ARG A N 1
ATOM 602 C CA . ARG A 1 75 ? -10.627 1.809 32.420 1.00 98.06 75 ARG A CA 1
ATOM 603 C C . ARG A 1 75 ? -9.925 1.643 31.080 1.00 98.06 75 ARG A C 1
ATOM 605 O O . ARG A 1 75 ? -10.423 0.945 30.203 1.00 98.06 75 ARG A O 1
ATOM 612 N N . HIS A 1 76 ? -8.748 2.249 30.953 1.00 97.88 76 HIS A N 1
ATOM 613 C CA . HIS A 1 76 ? -7.799 2.038 29.857 1.00 97.88 76 HIS A CA 1
ATOM 614 C C . HIS A 1 76 ? -6.469 1.585 30.446 1.00 97.88 76 HIS A C 1
ATOM 616 O O . HIS A 1 76 ? -5.900 2.277 31.290 1.00 97.88 76 HIS A O 1
ATOM 622 N N . ASN A 1 77 ? -6.000 0.401 30.051 1.00 96.69 77 ASN A N 1
ATOM 623 C CA . ASN A 1 77 ? -4.808 -0.241 30.613 1.00 96.69 77 ASN A CA 1
ATOM 624 C C . ASN A 1 77 ? -4.833 -0.243 32.157 1.00 96.69 77 ASN A C 1
ATOM 626 O O . ASN A 1 77 ? -3.886 0.183 32.816 1.00 96.69 77 ASN A O 1
ATOM 630 N N . SER A 1 78 ? -5.975 -0.651 32.723 1.00 95.38 78 SER A N 1
ATOM 631 C CA . SER A 1 78 ? -6.274 -0.670 34.167 1.00 95.38 78 SER A CA 1
ATOM 632 C C . SER A 1 78 ? -6.348 0.699 34.861 1.00 95.38 78 SER A C 1
ATOM 634 O O . SER A 1 78 ? -6.671 0.763 36.047 1.00 95.38 78 SER A O 1
ATOM 636 N N . LYS A 1 79 ? -6.109 1.808 34.152 1.00 97.38 79 LYS A N 1
ATOM 637 C CA . LYS A 1 79 ? -6.243 3.164 34.690 1.00 97.38 79 LYS A CA 1
ATOM 638 C C . LYS A 1 79 ? -7.666 3.678 34.497 1.00 97.38 79 LYS A C 1
ATOM 640 O O . LYS A 1 79 ? -8.189 3.656 33.386 1.00 97.38 79 LYS A O 1
ATOM 645 N N . LEU A 1 80 ? -8.274 4.175 35.572 1.00 97.19 80 LEU A N 1
ATOM 646 C CA . LEU A 1 80 ? -9.615 4.760 35.545 1.00 97.19 80 LEU A CA 1
ATOM 647 C C . LEU A 1 80 ? -9.671 5.99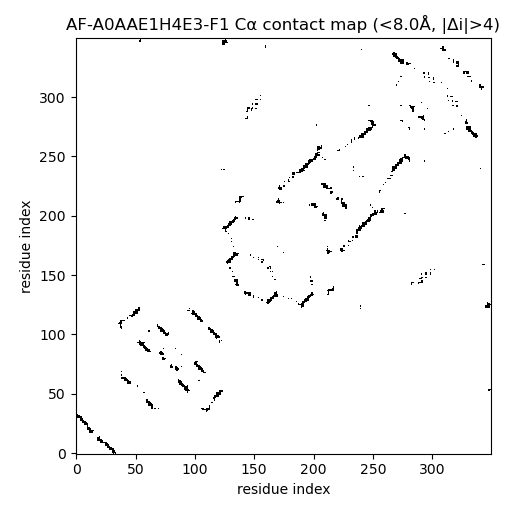4 34.629 1.00 97.19 80 LEU A C 1
ATOM 649 O O . LEU A 1 80 ? -8.841 6.898 34.745 1.00 97.19 80 LEU A O 1
ATOM 653 N N . LEU A 1 81 ? -10.682 6.040 33.763 1.00 96.88 81 LEU A N 1
ATOM 654 C CA . LEU A 1 81 ? -11.031 7.197 32.947 1.00 96.88 81 LEU A CA 1
ATOM 655 C C . LEU A 1 81 ? -12.211 7.934 33.596 1.00 96.88 81 LEU A C 1
ATOM 657 O O . LEU A 1 81 ? -13.370 7.685 33.271 1.00 96.88 81 LEU A O 1
ATOM 661 N N . SER A 1 82 ? -11.920 8.827 34.542 1.00 93.88 82 SER A N 1
ATOM 662 C CA . SER A 1 82 ? -12.932 9.471 35.396 1.00 93.88 82 SER A CA 1
ATOM 663 C C . SER A 1 82 ? -13.983 10.291 34.642 1.00 93.88 82 SER A C 1
ATOM 665 O O . SER A 1 82 ? -15.063 10.527 35.175 1.00 93.88 82 SER A O 1
ATOM 667 N N . GLN A 1 83 ? -13.695 10.718 33.412 1.00 94.25 83 GLN A N 1
ATOM 668 C CA . GLN A 1 83 ? -14.628 11.463 32.569 1.00 94.25 83 GLN A CA 1
ATOM 669 C C . GLN A 1 83 ? -15.716 10.595 31.909 1.00 94.25 83 GLN A C 1
ATOM 671 O O . GLN A 1 83 ? -16.668 11.145 31.361 1.00 94.25 83 GLN A O 1
ATOM 676 N N . TYR A 1 84 ? -15.592 9.263 31.942 1.00 95.38 84 TYR A N 1
ATOM 677 C CA . TYR A 1 84 ? -16.548 8.344 31.323 1.00 95.38 84 TYR A CA 1
ATOM 678 C C . TYR A 1 84 ? -17.267 7.517 32.392 1.00 95.38 84 TYR A C 1
ATOM 680 O O . TYR A 1 84 ? -16.731 6.538 32.910 1.00 95.38 84 TYR A O 1
ATOM 688 N N . THR A 1 85 ? -18.501 7.915 32.701 1.00 95.62 85 THR A N 1
ATOM 689 C CA . THR A 1 85 ? -19.343 7.327 33.763 1.00 95.62 85 THR A CA 1
ATOM 690 C C . THR A 1 85 ? -20.696 6.826 33.254 1.00 95.62 85 THR A C 1
ATOM 692 O O . THR A 1 85 ? -21.599 6.539 34.036 1.00 95.62 85 THR A O 1
ATOM 695 N N . THR A 1 86 ? -20.856 6.736 31.933 1.00 96.25 86 THR A N 1
ATOM 696 C CA . THR A 1 86 ? -22.083 6.247 31.291 1.00 96.25 86 THR A CA 1
ATOM 697 C C . THR A 1 86 ? -21.845 4.893 30.634 1.00 96.25 86 THR A C 1
ATOM 699 O O . THR A 1 86 ? -20.714 4.406 30.552 1.00 96.25 86 THR A O 1
ATOM 702 N N . ASN A 1 87 ? -22.911 4.303 30.107 1.00 95.69 87 ASN A N 1
ATOM 703 C CA . ASN A 1 87 ? -22.856 3.053 29.367 1.00 95.69 87 ASN A CA 1
ATOM 704 C C . ASN A 1 87 ? -22.190 3.178 27.979 1.00 95.69 87 ASN A C 1
ATOM 706 O O . ASN A 1 87 ? -22.000 2.168 27.302 1.00 95.69 87 ASN A O 1
ATOM 710 N N . VAL A 1 88 ? -21.819 4.396 27.559 1.00 97.12 88 VAL A N 1
ATOM 711 C CA . VAL A 1 88 ? -21.124 4.693 26.302 1.00 97.12 88 VAL A CA 1
ATOM 712 C C . VAL A 1 88 ? -19.765 5.345 26.576 1.00 97.12 88 VAL A C 1
ATOM 714 O O . VAL A 1 88 ? -19.660 6.336 27.300 1.00 97.12 88 VAL A O 1
ATOM 717 N N . LEU A 1 89 ? -18.727 4.811 25.937 1.00 97.25 89 LEU A N 1
ATOM 718 C CA . LEU A 1 89 ? -17.407 5.420 25.807 1.00 97.25 89 LEU A CA 1
ATOM 719 C C . LEU A 1 89 ? -17.257 5.944 24.381 1.00 97.25 89 LEU A C 1
ATOM 721 O O . LEU A 1 89 ? -17.368 5.175 23.426 1.00 97.25 89 LEU A O 1
ATOM 725 N N . GLU A 1 90 ? -16.959 7.232 24.238 1.00 96.69 90 GLU A N 1
ATOM 726 C CA . GLU A 1 90 ? -16.686 7.847 22.942 1.00 96.69 90 GLU A CA 1
ATOM 727 C C . GLU A 1 90 ? -15.394 8.672 23.010 1.00 96.69 90 GLU A C 1
ATOM 729 O O . GLU A 1 90 ? -15.292 9.653 23.753 1.00 96.69 90 GLU A O 1
ATOM 734 N N . ILE A 1 91 ? -14.380 8.251 22.250 1.00 94.88 91 ILE A N 1
ATOM 735 C CA . ILE A 1 91 ? -13.096 8.950 22.128 1.00 94.88 91 ILE A CA 1
ATOM 736 C C . ILE A 1 91 ? -12.976 9.444 20.695 1.00 94.88 91 ILE A C 1
ATOM 738 O O . ILE A 1 91 ? -12.877 8.650 19.761 1.00 94.88 91 ILE A O 1
ATOM 742 N N . GLN A 1 92 ? -13.004 10.760 20.519 1.00 91.44 92 GLN A N 1
ATOM 743 C CA . GLN A 1 92 ? -12.804 11.399 19.222 1.00 91.44 92 GLN A CA 1
ATOM 744 C C . GLN A 1 92 ? -11.311 11.503 18.897 1.00 91.44 92 GLN A C 1
ATOM 746 O O . GLN A 1 92 ? -10.491 11.638 19.804 1.00 91.44 92 GLN A O 1
ATOM 751 N N . ASN A 1 93 ? -10.975 11.511 17.603 1.00 85.81 93 ASN A N 1
ATOM 752 C CA . ASN A 1 93 ? -9.618 11.749 17.104 1.00 85.81 93 ASN A CA 1
ATOM 753 C C . ASN A 1 93 ? -8.551 10.846 17.761 1.00 85.81 93 ASN A C 1
ATOM 755 O O . ASN A 1 93 ? -7.573 11.338 18.327 1.00 85.81 93 ASN A O 1
ATOM 759 N N . VAL A 1 94 ? -8.762 9.525 17.721 1.00 89.81 94 VAL A N 1
ATOM 760 C CA . VAL A 1 94 ? -7.878 8.549 18.382 1.00 89.81 94 VAL A CA 1
ATOM 761 C C . VAL A 1 94 ? -6.446 8.589 17.833 1.00 89.81 94 VAL A C 1
ATOM 763 O O . VAL A 1 94 ? -6.233 8.631 16.620 1.00 89.81 94 VAL A O 1
ATOM 766 N N . LYS A 1 95 ? -5.462 8.521 18.731 1.00 86.50 95 LYS A N 1
ATOM 767 C CA . LYS A 1 95 ? -4.013 8.497 18.460 1.00 86.50 95 LYS A CA 1
ATOM 768 C C . LYS A 1 95 ? -3.383 7.231 19.017 1.00 86.50 95 LYS A C 1
ATOM 770 O O . LYS A 1 95 ? -3.975 6.616 19.893 1.00 86.50 95 LYS A O 1
ATOM 775 N N . ASP A 1 96 ? -2.169 6.884 18.578 1.00 83.75 96 ASP A N 1
ATOM 776 C CA . ASP A 1 96 ? -1.428 5.676 19.003 1.00 83.75 96 ASP A CA 1
ATOM 777 C C . ASP A 1 96 ? -1.459 5.437 20.533 1.00 83.75 96 ASP A C 1
ATOM 779 O O . ASP A 1 96 ? -1.540 4.297 20.982 1.00 83.75 96 ASP A O 1
ATOM 783 N N . GLU A 1 97 ? -1.468 6.509 21.330 1.00 88.75 97 GLU A N 1
ATOM 784 C CA . GLU A 1 97 ? -1.561 6.508 22.799 1.00 88.75 97 GLU A CA 1
ATOM 785 C C . GLU A 1 97 ? -2.853 5.876 23.347 1.00 88.75 97 GLU A C 1
ATOM 787 O O . GLU A 1 97 ? -2.879 5.389 24.474 1.00 88.75 97 GLU A O 1
ATOM 792 N N . ASN A 1 98 ? -3.939 5.922 22.573 1.00 92.69 98 ASN A N 1
ATOM 793 C CA . ASN A 1 98 ? -5.237 5.376 22.947 1.00 92.69 98 ASN A CA 1
ATOM 794 C C . ASN A 1 98 ? -5.297 3.859 22.762 1.00 92.69 98 ASN A C 1
ATOM 796 O O . ASN A 1 98 ? -6.168 3.232 23.350 1.00 92.69 98 ASN A O 1
ATOM 800 N N . ALA A 1 99 ? -4.395 3.244 21.991 1.00 93.81 99 ALA A N 1
ATOM 801 C CA . ALA A 1 99 ? -4.372 1.790 21.855 1.00 93.81 99 ALA A CA 1
ATOM 802 C C . ALA A 1 99 ? -4.170 1.104 23.221 1.00 93.81 99 ALA A C 1
ATOM 804 O O . ALA A 1 99 ? -3.523 1.637 24.127 1.00 93.81 99 ALA A O 1
ATOM 805 N N . GLY A 1 100 ? -4.745 -0.082 23.394 1.00 95.88 100 GLY A N 1
ATOM 806 C CA . GLY A 1 100 ? -4.659 -0.830 24.645 1.00 95.88 100 GLY A CA 1
ATOM 807 C C . GLY A 1 100 ? -5.944 -1.553 25.008 1.00 95.88 100 GLY A C 1
ATOM 808 O O . GLY A 1 100 ? -6.867 -1.682 24.207 1.00 95.88 100 GLY A O 1
ATOM 809 N N . THR A 1 101 ? -5.994 -2.038 26.240 1.00 97.75 101 THR A N 1
ATOM 810 C CA . THR A 1 101 ? -7.151 -2.767 26.754 1.00 97.75 101 THR A CA 1
ATOM 811 C C . THR A 1 101 ? -8.116 -1.795 27.416 1.00 97.75 101 THR A C 1
ATOM 813 O O . THR A 1 101 ? -7.728 -1.040 28.311 1.00 97.75 101 THR A O 1
ATOM 816 N N . TYR A 1 102 ? -9.373 -1.831 26.987 1.00 97.94 102 TYR A N 1
ATOM 817 C CA . TYR A 1 102 ? -10.466 -1.097 27.612 1.00 97.94 102 TYR A CA 1
ATOM 818 C C . TYR A 1 102 ? -11.346 -2.054 28.397 1.00 97.94 102 TYR A C 1
ATOM 820 O O . TYR A 1 102 ? -11.609 -3.164 27.944 1.00 97.94 102 TYR A O 1
ATOM 828 N N . GLU A 1 103 ? -11.809 -1.617 29.561 1.00 97.94 103 GLU A N 1
ATOM 829 C CA . GLU A 1 103 ? -12.736 -2.360 30.410 1.00 97.94 103 GLU A CA 1
ATOM 830 C C . GLU A 1 103 ? -13.862 -1.431 30.865 1.00 97.94 103 GLU A C 1
ATOM 832 O O . GLU A 1 103 ? -13.601 -0.321 31.331 1.00 97.94 103 GLU A O 1
ATOM 837 N N . CYS A 1 104 ? -15.104 -1.889 30.731 1.00 97.94 104 CYS A N 1
ATOM 838 C CA . CYS A 1 104 ? -16.264 -1.287 31.371 1.00 97.94 104 CYS A CA 1
ATOM 839 C C . CYS A 1 104 ? -16.658 -2.152 32.564 1.00 97.94 104 CYS A C 1
ATOM 841 O O . CYS A 1 104 ? -16.952 -3.335 32.388 1.00 97.94 104 CYS A O 1
ATOM 843 N N . LEU A 1 105 ? -16.663 -1.558 33.751 1.00 97.31 105 LEU A N 1
ATOM 844 C CA . LEU A 1 105 ? -17.164 -2.145 34.984 1.00 97.31 105 LEU A CA 1
ATOM 845 C C . LEU A 1 105 ? -18.537 -1.538 35.283 1.00 97.31 105 LEU A C 1
ATOM 847 O O . LEU A 1 105 ? -18.675 -0.313 35.353 1.00 97.31 105 LEU A O 1
ATOM 851 N N . VAL A 1 106 ? -19.528 -2.404 35.453 1.00 97.38 106 VAL A N 1
ATOM 852 C CA . VAL A 1 106 ? -20.899 -2.063 35.830 1.00 97.38 106 VAL A CA 1
ATOM 853 C C . VAL A 1 106 ? -21.133 -2.589 37.236 1.00 97.38 106 VAL A C 1
ATOM 855 O O . VAL A 1 106 ? -20.926 -3.777 37.478 1.00 97.38 106 VAL A O 1
ATOM 858 N N . SER A 1 107 ? -21.578 -1.733 38.148 1.00 96.00 107 SER A N 1
ATOM 859 C CA . SER A 1 107 ? -21.826 -2.124 39.536 1.00 96.00 107 SER A CA 1
ATOM 860 C C . SER A 1 107 ? -23.152 -1.594 40.061 1.00 96.00 107 SER A C 1
ATOM 862 O O . SER A 1 107 ? -23.621 -0.533 39.647 1.00 96.00 107 SER A O 1
ATOM 864 N N . ASN A 1 108 ? -23.745 -2.352 40.976 1.00 94.25 108 ASN A N 1
ATOM 865 C CA . ASN A 1 108 ? -24.826 -1.923 41.859 1.00 94.25 108 ASN A CA 1
ATOM 866 C C . ASN A 1 108 ? -24.471 -2.337 43.302 1.00 94.25 108 ASN A C 1
ATOM 868 O O . ASN A 1 108 ? -23.358 -2.786 43.573 1.00 94.25 108 ASN A O 1
ATOM 872 N N . GLU A 1 109 ? -25.398 -2.194 44.247 1.00 93.19 109 GLU A N 1
ATOM 873 C CA . GLU A 1 109 ? -25.157 -2.574 45.649 1.00 93.19 109 GLU A CA 1
ATOM 874 C C . GLU A 1 109 ? -24.984 -4.093 45.878 1.00 93.19 109 GLU A C 1
ATOM 876 O O . GLU A 1 109 ? -24.551 -4.505 46.955 1.00 93.19 109 GLU A O 1
ATOM 881 N N . TYR A 1 110 ? -25.287 -4.923 44.874 1.00 91.81 110 TYR A N 1
ATOM 882 C CA . TYR A 1 110 ? -25.290 -6.386 44.963 1.00 91.81 110 TYR A CA 1
ATOM 883 C C . TYR A 1 110 ? -24.091 -7.054 44.282 1.00 91.81 110 TYR A C 1
ATOM 885 O O . TYR A 1 110 ? -23.848 -8.238 44.517 1.00 91.81 110 TYR A O 1
ATOM 893 N N . GLY A 1 111 ? -23.323 -6.325 43.471 1.00 93.00 111 GLY A N 1
ATOM 894 C CA . GLY A 1 111 ? -22.112 -6.850 42.852 1.00 93.00 111 GLY A CA 1
ATOM 895 C C . GLY A 1 111 ? -21.615 -6.027 41.673 1.00 93.00 111 GLY A C 1
ATOM 896 O O . GLY A 1 111 ? -22.105 -4.932 41.384 1.00 93.00 111 GLY A O 1
ATOM 897 N N . GLU A 1 112 ? -20.620 -6.580 40.982 1.00 95.31 112 GLU A N 1
ATOM 898 C CA . GLU A 1 112 ? -19.975 -5.941 39.842 1.00 95.31 112 GLU A CA 1
ATOM 899 C C . GLU A 1 112 ? -19.749 -6.943 38.711 1.00 95.31 112 GLU A C 1
ATOM 901 O O . GLU A 1 112 ? -19.306 -8.069 38.926 1.00 95.31 112 GLU A O 1
ATOM 906 N N . VAL A 1 113 ? -19.975 -6.497 37.481 1.00 96.31 113 VAL A N 1
ATOM 907 C CA . VAL A 1 113 ? -19.673 -7.253 36.268 1.00 96.31 113 VAL A CA 1
ATOM 908 C C . VAL A 1 113 ? -18.850 -6.382 35.329 1.00 96.31 113 VAL A C 1
ATOM 910 O O . VAL A 1 113 ? -19.100 -5.183 35.204 1.00 96.31 113 VAL A O 1
ATOM 913 N N . SER A 1 114 ? -17.872 -6.964 34.633 1.00 96.50 114 SER A N 1
ATOM 914 C CA . SER A 1 114 ? -17.082 -6.229 33.642 1.00 96.50 114 SER A CA 1
ATOM 915 C C . SER A 1 114 ? -17.044 -6.892 32.269 1.00 96.50 114 SER A C 1
ATOM 917 O O . SER A 1 114 ? -17.272 -8.097 32.100 1.00 96.50 114 SER A O 1
ATOM 919 N N . ARG A 1 115 ? -16.777 -6.071 31.251 1.00 97.38 115 ARG A N 1
ATOM 920 C CA . ARG A 1 115 ? -16.434 -6.508 29.894 1.00 97.38 115 ARG A CA 1
ATOM 921 C C . ARG A 1 115 ? -15.260 -5.707 29.382 1.00 97.38 115 ARG A C 1
ATOM 923 O O . ARG A 1 115 ? -15.204 -4.493 29.570 1.00 97.38 115 ARG A O 1
ATOM 930 N N . SER A 1 116 ? -14.352 -6.397 28.707 1.00 97.25 116 SER A N 1
ATOM 931 C CA . SER A 1 116 ? -13.156 -5.802 28.141 1.00 97.25 116 SER A CA 1
ATOM 932 C C . SER A 1 116 ? -13.024 -6.094 26.655 1.00 97.25 116 SER A C 1
ATOM 934 O O . SER A 1 116 ? -13.560 -7.073 26.139 1.00 97.25 116 SER A O 1
ATOM 936 N N . PHE A 1 117 ? -12.310 -5.211 25.966 1.00 97.56 117 PHE A N 1
ATOM 937 C CA . PHE A 1 117 ? -11.913 -5.400 24.581 1.00 97.56 117 PHE A CA 1
ATOM 938 C C . PHE A 1 117 ? -10.530 -4.793 24.344 1.00 97.56 117 PHE A C 1
ATOM 940 O O . PHE A 1 117 ? -10.112 -3.839 25.007 1.00 97.56 117 PHE A O 1
ATOM 947 N N . GLN A 1 118 ? -9.817 -5.346 23.370 1.00 97.31 118 GLN A N 1
ATOM 948 C CA . GLN A 1 118 ? -8.564 -4.809 22.874 1.00 97.31 118 GLN A CA 1
ATOM 949 C C . GLN A 1 118 ? -8.842 -3.769 21.789 1.00 97.31 118 GLN A C 1
ATOM 951 O O . GLN A 1 118 ? -9.493 -4.054 20.782 1.00 97.31 118 GLN A O 1
ATOM 956 N N . PHE A 1 119 ? -8.314 -2.567 21.970 1.00 95.12 119 PHE A N 1
ATOM 957 C CA . PHE A 1 119 ? -8.346 -1.512 20.975 1.00 95.12 119 PHE A CA 1
ATOM 958 C C . PHE A 1 119 ? -6.976 -1.357 20.320 1.00 95.12 119 PHE A C 1
ATOM 960 O O . PHE A 1 119 ? -5.991 -1.055 20.993 1.00 95.12 119 PHE A O 1
ATOM 967 N N . ASP A 1 120 ? -6.931 -1.520 19.002 1.00 91.50 120 ASP A N 1
ATOM 968 C CA . ASP A 1 120 ? -5.752 -1.237 18.193 1.00 91.50 120 ASP A CA 1
ATOM 969 C C . ASP A 1 120 ? -6.049 -0.110 17.204 1.00 91.50 120 ASP A C 1
ATOM 971 O O . ASP A 1 120 ? -7.183 0.107 16.771 1.00 91.50 120 ASP A O 1
ATOM 975 N N . ILE A 1 121 ? -4.999 0.591 16.790 1.00 87.06 121 ILE A N 1
ATOM 976 C CA . ILE A 1 121 ? -5.115 1.684 15.830 1.00 87.06 121 ILE A CA 1
ATOM 977 C C . ILE A 1 121 ? -4.454 1.278 14.527 1.00 87.06 121 ILE A C 1
ATOM 979 O O . ILE A 1 121 ? -3.268 0.945 14.472 1.00 87.06 121 ILE A O 1
ATOM 983 N N . LYS A 1 122 ? -5.228 1.337 13.441 1.00 86.25 122 LYS A N 1
ATOM 984 C CA . LYS A 1 122 ? -4.673 1.213 12.098 1.00 86.25 122 LYS A CA 1
ATOM 985 C C . LYS A 1 122 ? -3.950 2.514 11.763 1.00 86.25 122 LYS A C 1
ATOM 987 O O . LYS A 1 122 ? -4.586 3.528 11.451 1.00 86.25 122 LYS A O 1
ATOM 992 N N . LYS A 1 123 ? -2.615 2.473 11.805 1.00 84.38 123 LYS A N 1
ATOM 993 C CA . LYS A 1 123 ? -1.773 3.590 11.362 1.00 84.38 123 LYS A CA 1
ATOM 994 C C . LYS A 1 123 ? -2.113 3.952 9.920 1.00 84.38 123 LYS A C 1
ATOM 996 O O . LYS A 1 123 ? -2.158 3.092 9.042 1.00 84.38 123 LYS A O 1
ATOM 1001 N N . CYS A 1 124 ? -2.361 5.234 9.702 1.00 86.69 124 CYS A N 1
ATOM 1002 C CA . CYS A 1 124 ? -2.590 5.815 8.386 1.00 86.69 124 CYS A CA 1
ATOM 1003 C C . CYS A 1 124 ? -1.322 6.540 7.914 1.00 86.69 124 CYS A C 1
ATOM 1005 O O . CYS A 1 124 ? -0.539 6.972 8.763 1.00 86.69 124 CYS A O 1
ATOM 1007 N N . PRO A 1 125 ? -1.088 6.671 6.599 1.00 92.12 125 PRO A N 1
ATOM 1008 C CA . PRO A 1 125 ? 0.064 7.406 6.094 1.00 92.12 125 PRO A CA 1
ATOM 1009 C C . PRO A 1 125 ? 0.033 8.875 6.525 1.00 92.12 125 PRO A C 1
ATOM 1011 O O . PRO A 1 125 ? -1.019 9.503 6.502 1.00 92.12 125 PRO A O 1
ATOM 1014 N N . THR A 1 126 ? 1.185 9.453 6.852 1.00 92.81 126 THR A N 1
ATOM 1015 C CA . THR A 1 126 ? 1.329 10.909 7.081 1.00 92.81 126 THR A CA 1
ATOM 1016 C C . THR A 1 126 ? 1.482 11.694 5.777 1.00 92.81 126 THR A C 1
ATOM 1018 O O . THR A 1 126 ? 1.157 12.873 5.704 1.00 92.81 126 THR A O 1
ATOM 1021 N N . ALA A 1 127 ? 1.930 11.023 4.718 1.00 95.94 127 ALA A N 1
ATOM 1022 C CA . ALA A 1 127 ? 1.966 11.523 3.353 1.00 95.94 127 ALA A CA 1
ATOM 1023 C C . ALA A 1 127 ? 1.961 10.349 2.367 1.00 95.94 127 ALA A C 1
ATOM 1025 O O . ALA A 1 127 ? 2.195 9.200 2.744 1.00 95.94 127 ALA A O 1
ATOM 1026 N N . LYS A 1 128 ? 1.730 10.636 1.086 1.00 97.94 128 LYS A N 1
ATOM 1027 C CA . LYS A 1 128 ? 1.887 9.668 -0.004 1.00 97.94 128 LYS A CA 1
ATOM 1028 C C . LYS A 1 128 ? 2.808 10.259 -1.068 1.00 97.94 128 LYS A C 1
ATOM 1030 O O . LYS A 1 128 ? 2.549 11.350 -1.587 1.00 97.94 128 LYS A O 1
ATOM 1035 N N . ARG A 1 129 ? 3.910 9.573 -1.360 1.00 98.44 129 ARG A N 1
ATOM 1036 C CA . ARG A 1 129 ? 4.980 10.032 -2.259 1.00 98.44 129 ARG A CA 1
ATOM 1037 C C . ARG A 1 129 ? 5.284 8.941 -3.273 1.00 98.44 129 ARG A C 1
ATOM 1039 O O . ARG A 1 129 ? 5.381 7.777 -2.896 1.00 98.44 129 ARG A O 1
ATOM 1046 N N . ALA A 1 130 ? 5.432 9.302 -4.541 1.00 98.69 130 ALA A N 1
ATOM 1047 C CA . ALA A 1 130 ? 5.807 8.355 -5.583 1.00 98.69 130 ALA A CA 1
ATOM 1048 C C . ALA A 1 130 ? 6.938 8.900 -6.457 1.00 98.69 130 ALA A C 1
ATOM 1050 O O . ALA A 1 130 ? 6.890 10.057 -6.870 1.00 98.69 130 ALA A O 1
ATOM 1051 N N . LEU A 1 131 ? 7.911 8.052 -6.774 1.00 98.75 131 LEU A N 1
ATOM 1052 C CA . LEU A 1 131 ? 8.897 8.278 -7.824 1.00 98.75 131 LEU A CA 1
ATOM 1053 C C . LEU A 1 131 ? 8.646 7.273 -8.948 1.00 98.75 131 LEU A C 1
ATOM 1055 O O . LEU A 1 131 ? 8.672 6.066 -8.721 1.00 98.75 131 LEU A O 1
ATOM 1059 N N . ILE A 1 132 ? 8.397 7.782 -10.150 1.00 98.69 132 ILE A N 1
ATOM 1060 C CA . ILE A 1 132 ? 8.133 7.010 -11.362 1.00 98.69 132 ILE A CA 1
ATOM 1061 C C . ILE A 1 132 ? 9.290 7.280 -12.321 1.00 98.69 132 ILE A C 1
ATOM 1063 O O . ILE A 1 132 ? 9.394 8.375 -12.873 1.00 98.69 132 ILE A O 1
ATOM 1067 N N . VAL A 1 133 ? 10.163 6.294 -12.500 1.00 98.38 133 VAL A N 1
ATOM 1068 C CA . VAL A 1 133 ? 11.286 6.345 -13.440 1.00 98.38 133 VAL A CA 1
ATOM 1069 C C . VAL A 1 133 ? 10.971 5.446 -14.623 1.00 98.38 133 VAL A C 1
ATOM 1071 O O . VAL A 1 133 ? 10.652 4.275 -14.431 1.00 98.38 133 VAL A O 1
ATOM 1074 N N . THR A 1 134 ? 11.084 5.956 -15.848 1.00 97.38 134 THR A N 1
ATOM 1075 C CA . THR A 1 134 ? 10.984 5.095 -17.035 1.00 97.38 134 THR A CA 1
ATOM 1076 C C . THR A 1 134 ? 12.088 5.340 -18.036 1.00 97.38 134 THR A C 1
ATOM 1078 O O . THR A 1 134 ? 12.413 6.480 -18.338 1.00 97.38 134 THR A O 1
ATOM 1081 N N . ASN A 1 135 ? 12.646 4.269 -18.585 1.00 96.44 135 ASN A N 1
ATOM 1082 C CA . ASN A 1 135 ? 13.652 4.330 -19.634 1.00 96.44 135 ASN A CA 1
ATOM 1083 C C . ASN A 1 135 ? 13.076 3.671 -20.887 1.00 96.44 135 ASN A C 1
ATOM 1085 O O . ASN A 1 135 ? 12.752 2.488 -20.891 1.00 96.44 135 ASN A O 1
ATOM 1089 N N . SER A 1 136 ? 12.893 4.468 -21.940 1.00 93.31 136 SER A N 1
ATOM 1090 C CA . SER A 1 136 ? 12.295 4.032 -23.210 1.00 93.31 136 SER A CA 1
ATOM 1091 C C . SER A 1 136 ? 13.240 4.166 -24.397 1.00 93.31 136 SER A C 1
ATOM 1093 O O . SER A 1 136 ? 13.056 3.482 -25.395 1.00 93.31 136 SER A O 1
ATOM 1095 N N . VAL A 1 137 ? 14.227 5.060 -24.327 1.00 94.06 137 VAL A N 1
ATOM 1096 C CA . VAL A 1 137 ? 15.166 5.318 -25.425 1.00 94.06 137 VAL A CA 1
ATOM 1097 C C . VAL A 1 137 ? 16.567 4.947 -24.961 1.00 94.06 137 VAL A C 1
ATOM 1099 O O . VAL A 1 137 ? 17.088 5.598 -24.062 1.00 94.06 137 VAL A O 1
ATOM 1102 N N . TYR A 1 138 ? 17.145 3.913 -25.571 1.00 93.94 138 TYR A N 1
ATOM 1103 C CA . TYR A 1 138 ? 18.503 3.431 -25.316 1.00 93.94 138 TYR A CA 1
ATOM 1104 C C . TYR A 1 138 ? 19.398 3.706 -26.531 1.00 93.94 138 TYR A C 1
ATOM 1106 O O . TYR A 1 138 ? 18.911 4.139 -27.578 1.00 93.94 138 TYR A O 1
ATOM 1114 N N . GLN A 1 139 ? 20.706 3.451 -26.423 1.00 88.81 139 GLN A N 1
ATOM 1115 C CA . GLN A 1 139 ? 21.633 3.696 -27.537 1.00 88.81 139 GLN A CA 1
ATOM 1116 C C . GLN A 1 139 ? 21.285 2.882 -28.794 1.00 88.81 139 GLN A C 1
ATOM 1118 O O . GLN A 1 139 ? 21.370 3.399 -29.907 1.00 88.81 139 GLN A O 1
ATOM 1123 N N . ASN A 1 140 ? 20.892 1.619 -28.616 1.00 89.31 140 ASN A N 1
ATOM 1124 C CA . ASN A 1 140 ? 20.656 0.656 -29.694 1.00 89.31 140 ASN A CA 1
ATOM 1125 C C . ASN A 1 140 ? 19.276 -0.021 -29.655 1.00 89.31 140 ASN A C 1
ATOM 1127 O O . ASN A 1 140 ? 19.057 -0.983 -30.386 1.00 89.31 140 ASN A O 1
ATOM 1131 N N . ASP A 1 141 ? 18.342 0.484 -28.846 1.00 88.88 141 ASP A N 1
ATOM 1132 C CA . ASP A 1 141 ? 16.972 -0.031 -28.775 1.00 88.88 141 ASP A CA 1
ATOM 1133 C C . ASP A 1 141 ? 15.979 1.049 -28.318 1.00 88.88 141 ASP A C 1
ATOM 1135 O O . ASP A 1 141 ? 16.355 2.074 -27.739 1.00 88.88 141 ASP A O 1
ATOM 1139 N N . LYS A 1 142 ? 14.688 0.819 -28.570 1.00 90.19 142 LYS A N 1
ATOM 1140 C CA . LYS A 1 142 ? 13.609 1.709 -28.152 1.00 90.19 142 LYS A CA 1
ATOM 1141 C C . LYS A 1 142 ? 12.356 0.933 -27.753 1.00 90.19 142 LYS A C 1
ATOM 1143 O O . LYS A 1 142 ? 11.720 0.295 -28.586 1.00 90.19 142 LYS A O 1
ATOM 1148 N N . LEU A 1 143 ? 11.942 1.134 -26.507 1.00 87.44 143 LEU A N 1
ATOM 1149 C CA . LEU A 1 143 ? 10.676 0.664 -25.952 1.00 87.44 143 LEU A CA 1
ATOM 1150 C C . LEU A 1 143 ? 9.569 1.703 -26.200 1.00 87.44 143 LEU A C 1
ATOM 1152 O O . LEU A 1 143 ? 9.813 2.913 -26.229 1.00 87.44 143 LEU A O 1
ATOM 1156 N N . ASN A 1 144 ? 8.336 1.239 -26.385 1.00 86.38 144 ASN A N 1
ATOM 1157 C CA . ASN A 1 144 ? 7.165 2.081 -26.636 1.00 86.38 144 ASN A CA 1
ATOM 1158 C C . ASN A 1 144 ? 6.241 2.200 -25.414 1.00 86.38 144 ASN A C 1
ATOM 1160 O O . ASN A 1 144 ? 5.634 3.255 -25.221 1.00 86.38 144 ASN A O 1
ATOM 1164 N N . ALA A 1 145 ? 6.133 1.144 -24.607 1.00 87.38 145 ALA A N 1
ATOM 1165 C CA . ALA A 1 145 ? 5.218 1.050 -23.473 1.00 87.38 145 ALA A CA 1
ATOM 1166 C C . ALA A 1 145 ? 5.587 1.948 -22.277 1.00 87.38 145 ALA A C 1
ATOM 1168 O O . ALA A 1 145 ? 4.684 2.633 -21.787 1.00 87.38 145 ALA A O 1
ATOM 1169 N N . PRO A 1 146 ? 6.864 2.070 -21.834 1.00 91.81 146 PRO A N 1
ATOM 1170 C CA . PRO A 1 146 ? 7.148 2.667 -20.526 1.00 91.81 146 PRO A CA 1
ATOM 1171 C C . PRO A 1 146 ? 6.656 4.115 -20.375 1.00 91.81 146 PRO A C 1
ATOM 1173 O O . PRO A 1 146 ? 6.186 4.509 -19.310 1.00 91.81 146 PRO A O 1
ATOM 1176 N N . HIS A 1 147 ? 6.678 4.911 -21.449 1.00 89.44 147 HIS A N 1
ATOM 1177 C CA . HIS A 1 147 ? 6.123 6.271 -21.432 1.00 89.44 147 HIS A CA 1
ATOM 1178 C C . HIS A 1 147 ? 4.606 6.309 -21.201 1.00 89.44 147 HIS A C 1
ATOM 1180 O O . HIS A 1 147 ? 4.106 7.196 -20.503 1.00 89.44 147 HIS A O 1
ATOM 1186 N N . ASN A 1 148 ? 3.860 5.377 -21.798 1.00 91.62 148 ASN A N 1
ATOM 1187 C CA . ASN A 1 148 ? 2.421 5.258 -21.572 1.00 91.62 148 ASN A CA 1
ATOM 1188 C C . ASN A 1 148 ? 2.154 4.749 -20.151 1.00 91.62 148 ASN A C 1
ATOM 1190 O O . ASN A 1 148 ? 1.331 5.336 -19.441 1.00 91.62 148 ASN A O 1
ATOM 1194 N N . ASP A 1 149 ? 2.947 3.779 -19.694 1.00 94.12 149 ASP A N 1
ATOM 1195 C CA . ASP A 1 149 ? 2.807 3.210 -18.358 1.00 94.12 149 ASP A CA 1
ATOM 1196 C C . ASP A 1 149 ? 3.001 4.259 -17.268 1.00 94.12 149 ASP A C 1
ATOM 1198 O O . ASP A 1 149 ? 2.200 4.360 -16.337 1.00 94.12 149 ASP A O 1
ATOM 1202 N N . ALA A 1 150 ? 4.027 5.102 -17.419 1.00 94.56 150 ALA A N 1
ATOM 1203 C CA . ALA A 1 150 ? 4.307 6.197 -16.500 1.00 94.56 150 ALA A CA 1
ATOM 1204 C C . ALA A 1 150 ? 3.117 7.156 -16.381 1.00 94.56 150 ALA A C 1
ATOM 1206 O O . ALA A 1 150 ? 2.747 7.565 -15.278 1.00 94.56 150 ALA A O 1
ATOM 1207 N N . LYS A 1 151 ? 2.490 7.503 -17.513 1.00 94.94 151 LYS A N 1
ATOM 1208 C CA . LYS A 1 151 ? 1.318 8.389 -17.546 1.00 94.94 151 LYS A CA 1
ATOM 1209 C C . LYS A 1 151 ? 0.106 7.749 -16.882 1.00 94.94 151 LYS A C 1
ATOM 1211 O O . LYS A 1 151 ? -0.569 8.414 -16.090 1.00 94.94 151 LYS A O 1
ATOM 1216 N N . THR A 1 152 ? -0.171 6.484 -17.190 1.00 96.12 152 THR A N 1
ATOM 1217 C CA . THR A 1 152 ? -1.275 5.741 -16.577 1.00 96.12 152 THR A CA 1
ATOM 1218 C C . THR A 1 152 ? -1.072 5.624 -15.071 1.00 96.12 152 THR A C 1
ATOM 1220 O O . THR A 1 152 ? -1.982 5.963 -14.309 1.00 96.12 152 THR A O 1
ATOM 1223 N N . LEU A 1 153 ? 0.125 5.247 -14.620 1.00 97.19 153 LEU A N 1
ATOM 1224 C CA . LEU A 1 153 ? 0.432 5.124 -13.200 1.00 97.19 153 LEU A CA 1
ATOM 1225 C C . LEU A 1 153 ? 0.348 6.471 -12.479 1.00 97.19 153 LEU A C 1
ATOM 1227 O O . LEU A 1 153 ? -0.284 6.553 -11.428 1.00 97.19 153 LEU A O 1
ATOM 1231 N N . PHE A 1 154 ? 0.901 7.542 -13.057 1.00 97.75 154 PHE A N 1
ATOM 1232 C CA . PHE A 1 154 ? 0.798 8.897 -12.509 1.00 97.75 154 PHE A CA 1
ATOM 1233 C C . PHE A 1 154 ? -0.667 9.296 -12.292 1.00 97.75 154 PHE A C 1
ATOM 1235 O O . PHE A 1 154 ? -1.053 9.724 -11.202 1.00 97.75 154 PHE A O 1
ATOM 1242 N N . LYS A 1 155 ? -1.517 9.101 -13.308 1.00 97.25 155 LYS A N 1
ATOM 1243 C CA . LYS A 1 155 ? -2.956 9.390 -13.222 1.00 97.25 155 LYS A CA 1
ATOM 1244 C C . LYS A 1 155 ? -3.652 8.527 -12.171 1.00 97.25 155 LYS A C 1
ATOM 1246 O O . LYS A 1 155 ? -4.545 9.005 -11.479 1.00 97.25 155 LYS A O 1
ATOM 1251 N N . CYS A 1 156 ? -3.275 7.259 -12.059 1.00 96.12 156 CYS A N 1
ATOM 1252 C CA . CYS A 1 156 ? -3.850 6.349 -11.079 1.00 96.12 156 CYS A CA 1
ATOM 1253 C C . CYS A 1 156 ? -3.471 6.764 -9.652 1.00 96.12 156 CYS A C 1
ATOM 1255 O O . CYS A 1 156 ? -4.356 6.988 -8.835 1.00 96.12 156 CYS A O 1
ATOM 1257 N N . LEU A 1 157 ? -2.184 6.950 -9.358 1.00 97.38 157 LEU A N 1
ATOM 1258 C CA . LEU A 1 157 ? -1.696 7.262 -8.011 1.00 97.38 157 LEU A CA 1
ATOM 1259 C C . LEU A 1 157 ? -2.142 8.644 -7.517 1.00 97.38 157 LEU A C 1
ATOM 1261 O O . LEU A 1 157 ? -2.495 8.793 -6.345 1.00 97.38 157 LEU A O 1
ATOM 1265 N N . THR A 1 158 ? -2.197 9.644 -8.400 1.00 97.06 158 THR A N 1
ATOM 1266 C CA . THR A 1 158 ? -2.688 10.988 -8.045 1.00 97.06 158 THR A CA 1
ATOM 1267 C C . THR A 1 158 ? -4.140 10.970 -7.558 1.00 97.06 158 THR A C 1
ATOM 1269 O O . THR A 1 158 ? -4.451 11.663 -6.590 1.00 97.06 158 THR A O 1
ATOM 1272 N N . LYS A 1 159 ? -5.013 10.111 -8.114 1.00 95.12 159 LYS A N 1
ATOM 1273 C CA . LYS A 1 159 ? -6.388 9.912 -7.600 1.00 95.12 159 LYS A CA 1
ATOM 1274 C C . LYS A 1 159 ? -6.431 9.408 -6.152 1.00 95.12 159 LYS A C 1
ATOM 1276 O O . LYS A 1 159 ? -7.401 9.672 -5.452 1.00 95.12 159 LYS A O 1
ATOM 1281 N N . TYR A 1 160 ? -5.396 8.698 -5.703 1.00 94.62 160 TYR A N 1
ATOM 1282 C CA . TYR A 1 160 ? -5.276 8.179 -4.335 1.00 94.62 160 TYR A CA 1
ATOM 1283 C C . TYR A 1 160 ? -4.470 9.104 -3.406 1.00 94.62 160 TYR A C 1
ATOM 1285 O O . TYR A 1 160 ? -4.150 8.722 -2.277 1.00 94.62 160 TYR A O 1
ATOM 1293 N N . GLY A 1 161 ? -4.163 10.329 -3.851 1.00 95.75 161 GLY A N 1
ATOM 1294 C CA . GLY A 1 161 ? -3.505 11.359 -3.045 1.00 95.75 161 GLY A CA 1
ATOM 1295 C C . GLY A 1 161 ? -1.978 11.285 -3.028 1.00 95.75 161 GLY A C 1
ATOM 1296 O O . GLY A 1 161 ? -1.358 11.910 -2.171 1.00 95.75 161 GLY A O 1
ATOM 1297 N N . PHE A 1 162 ? -1.354 10.532 -3.940 1.00 98.06 162 PHE A N 1
ATOM 1298 C CA . PHE A 1 162 ? 0.103 10.542 -4.084 1.00 98.06 162 PHE A CA 1
ATOM 1299 C C . PHE A 1 162 ? 0.587 11.817 -4.773 1.00 98.06 162 PHE A C 1
ATOM 1301 O O . PHE A 1 162 ? 0.147 12.155 -5.873 1.00 98.06 162 PHE A O 1
ATOM 1308 N N . THR A 1 163 ? 1.587 12.460 -4.178 1.00 98.25 163 THR A N 1
ATOM 1309 C CA . THR A 1 163 ? 2.437 13.417 -4.890 1.00 98.25 163 THR A CA 1
ATOM 1310 C C . THR A 1 163 ? 3.480 12.632 -5.679 1.00 98.25 163 THR A C 1
ATOM 1312 O O . THR A 1 163 ? 4.309 11.939 -5.087 1.00 98.25 163 THR A O 1
ATOM 1315 N N . CYS A 1 164 ? 3.408 12.707 -7.007 1.00 98.31 164 CYS A N 1
ATOM 1316 C CA . CYS A 1 164 ? 4.225 11.898 -7.906 1.00 98.31 164 CYS A CA 1
ATOM 1317 C C . CYS A 1 164 ? 5.306 12.742 -8.594 1.00 98.31 164 CYS A C 1
ATOM 1319 O O . CYS A 1 164 ? 5.001 13.785 -9.171 1.00 98.31 164 CYS A O 1
ATOM 1321 N N . THR A 1 165 ? 6.539 12.242 -8.601 1.00 98.38 165 THR A N 1
ATOM 1322 C CA . THR A 1 165 ? 7.649 12.731 -9.424 1.00 98.38 165 THR A CA 1
ATOM 1323 C C . THR A 1 165 ? 7.845 11.756 -10.579 1.00 98.38 165 THR A C 1
ATOM 1325 O O . THR A 1 165 ? 8.084 10.575 -10.342 1.00 98.38 165 THR A O 1
ATOM 1328 N N . LEU A 1 166 ? 7.729 12.233 -11.818 1.00 98.12 166 LEU A N 1
ATOM 1329 C CA . LEU A 1 166 ? 7.893 11.424 -13.028 1.00 98.12 166 LEU A CA 1
ATOM 1330 C C . LEU A 1 166 ? 9.153 11.868 -13.769 1.00 98.12 166 LEU A C 1
ATOM 1332 O O . LEU A 1 166 ? 9.298 13.053 -14.070 1.00 98.12 166 LEU A O 1
ATOM 1336 N N . ILE A 1 167 ? 10.053 10.926 -14.055 1.00 98.06 167 ILE A N 1
ATOM 1337 C CA . ILE A 1 167 ? 11.327 11.187 -14.731 1.00 98.06 167 ILE A CA 1
ATOM 1338 C C . ILE A 1 167 ? 11.561 10.123 -15.804 1.00 98.06 167 ILE A C 1
ATOM 1340 O O . ILE A 1 167 ? 11.387 8.932 -15.556 1.00 98.06 167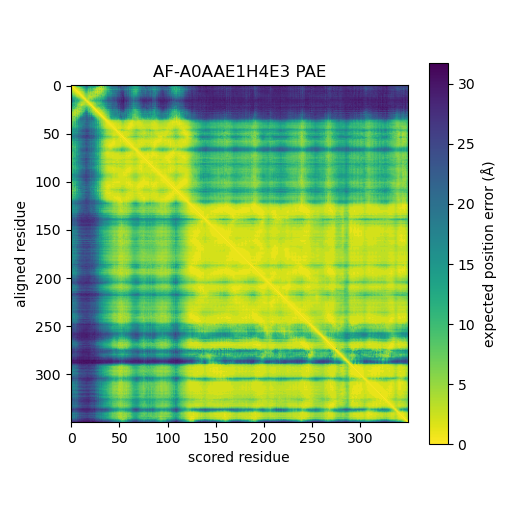 ILE A O 1
ATOM 1344 N N . ASN A 1 168 ? 11.968 10.556 -16.996 1.00 96.50 168 ASN A N 1
ATOM 1345 C CA . ASN A 1 168 ? 12.152 9.675 -18.145 1.00 96.50 168 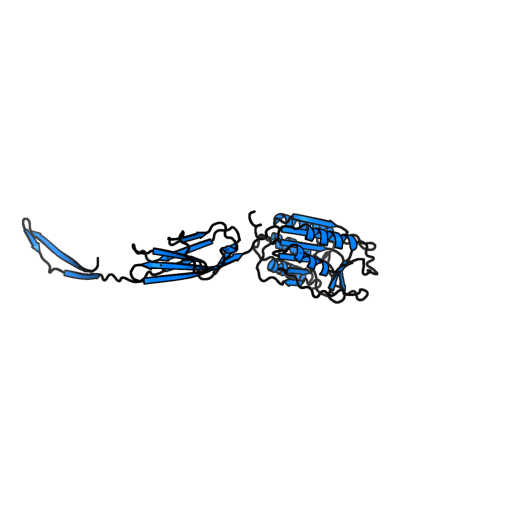ASN A CA 1
ATOM 1346 C C . ASN A 1 168 ? 13.604 9.678 -18.629 1.00 96.50 168 ASN A C 1
ATOM 1348 O O . ASN A 1 168 ? 14.243 10.728 -18.636 1.00 96.50 168 ASN A O 1
ATOM 1352 N N . ASN A 1 169 ? 14.059 8.528 -19.124 1.00 96.88 169 ASN A N 1
ATOM 1353 C CA . ASN A 1 169 ? 15.340 8.296 -19.786 1.00 96.88 169 ASN A CA 1
ATOM 1354 C C . ASN A 1 169 ? 16.532 8.778 -18.953 1.00 96.88 169 ASN A C 1
ATOM 1356 O O . ASN A 1 169 ? 17.304 9.629 -19.391 1.00 96.88 169 ASN A O 1
ATOM 1360 N N . LEU A 1 170 ? 16.677 8.216 -17.755 1.00 98.06 170 LEU A N 1
ATOM 1361 C CA . LEU A 1 170 ? 17.820 8.465 -16.887 1.00 98.06 170 LEU A CA 1
ATOM 1362 C C . LEU A 1 170 ? 18.987 7.546 -17.229 1.00 98.06 170 LEU A C 1
ATOM 1364 O O . LEU A 1 170 ? 18.812 6.330 -17.387 1.00 98.06 170 LEU A O 1
ATOM 1368 N N . THR A 1 171 ? 20.182 8.135 -17.264 1.00 97.94 171 THR A N 1
ATOM 1369 C CA . THR A 1 171 ? 21.430 7.374 -17.212 1.00 97.94 171 THR A CA 1
ATOM 1370 C C . THR A 1 171 ? 21.530 6.645 -15.874 1.00 97.94 171 THR A C 1
ATOM 1372 O O . THR A 1 171 ? 20.807 6.968 -14.925 1.00 97.94 171 THR A O 1
ATOM 1375 N N . ALA A 1 172 ? 22.416 5.661 -15.758 1.00 96.94 172 ALA A N 1
ATOM 1376 C CA . ALA A 1 172 ? 22.606 4.969 -14.481 1.00 96.94 172 ALA A CA 1
ATOM 1377 C C . ALA A 1 172 ? 23.032 5.918 -13.343 1.00 96.94 172 ALA A C 1
ATOM 1379 O O . ALA A 1 172 ? 22.501 5.832 -12.235 1.00 96.94 172 ALA A O 1
ATOM 1380 N N . GLU A 1 173 ? 23.932 6.862 -13.633 1.00 97.69 173 GLU A N 1
ATOM 1381 C CA . GLU A 1 173 ? 24.387 7.869 -12.668 1.00 97.69 173 GLU A CA 1
ATOM 1382 C C . GLU A 1 173 ? 23.241 8.794 -12.234 1.00 97.69 173 GLU A C 1
ATOM 1384 O O . GLU A 1 173 ? 23.030 9.024 -11.038 1.00 97.69 173 GLU A O 1
ATOM 1389 N N . ASP A 1 174 ? 22.459 9.292 -13.194 1.00 98.38 174 ASP A N 1
ATOM 1390 C CA . ASP A 1 174 ? 21.329 10.170 -12.895 1.00 98.38 174 ASP A CA 1
ATOM 1391 C C . ASP A 1 174 ? 20.227 9.431 -12.131 1.00 98.38 174 ASP A C 1
ATOM 1393 O O . ASP A 1 174 ? 19.628 9.993 -11.215 1.00 98.38 174 ASP A O 1
ATOM 1397 N N . MET A 1 175 ? 19.980 8.161 -12.461 1.00 98.31 175 MET A N 1
ATOM 1398 C CA . MET A 1 175 ? 19.004 7.320 -11.772 1.00 98.31 175 MET A CA 1
ATOM 1399 C C . MET A 1 175 ? 19.374 7.136 -10.301 1.00 98.31 175 MET A C 1
ATOM 1401 O O . MET A 1 175 ? 18.535 7.359 -9.427 1.00 98.31 175 MET A O 1
ATOM 1405 N N . GLU A 1 176 ? 20.629 6.792 -10.007 1.00 97.94 176 GLU A N 1
ATOM 1406 C CA . GLU A 1 176 ? 21.113 6.680 -8.629 1.00 97.94 176 GLU A CA 1
ATOM 1407 C C . GLU A 1 176 ? 20.963 8.006 -7.865 1.00 97.94 176 GLU A C 1
ATOM 1409 O O . GLU A 1 176 ? 20.476 8.023 -6.727 1.00 97.94 176 GLU A O 1
ATOM 1414 N N . ARG A 1 177 ? 21.320 9.129 -8.498 1.00 98.25 177 ARG A N 1
ATOM 1415 C CA . ARG A 1 177 ? 21.209 10.459 -7.890 1.00 98.25 177 ARG A CA 1
ATOM 1416 C C . ARG A 1 177 ? 19.761 10.849 -7.594 1.00 98.25 177 ARG A C 1
ATOM 1418 O O . ARG A 1 177 ? 19.474 11.295 -6.482 1.00 98.25 177 ARG A O 1
ATOM 1425 N N . GLU A 1 178 ? 18.848 10.688 -8.551 1.00 98.50 178 GLU A N 1
ATOM 1426 C CA . GLU A 1 178 ? 17.448 11.090 -8.377 1.00 98.50 178 GLU A CA 1
ATOM 1427 C C . GLU A 1 178 ? 16.700 10.178 -7.391 1.00 98.50 178 GLU A C 1
ATOM 1429 O O . GLU A 1 178 ? 15.890 10.684 -6.615 1.00 98.50 178 GLU A O 1
ATOM 1434 N N . ILE A 1 179 ? 17.016 8.875 -7.326 1.00 98.56 179 ILE A N 1
ATOM 1435 C CA . ILE A 1 179 ? 16.467 7.969 -6.297 1.00 98.56 179 ILE A CA 1
ATOM 1436 C C . ILE A 1 179 ? 16.872 8.437 -4.895 1.00 98.56 179 ILE A C 1
ATOM 1438 O O . ILE A 1 179 ? 16.018 8.611 -4.022 1.00 98.56 179 ILE A O 1
ATOM 1442 N N . LYS A 1 180 ? 18.167 8.698 -4.677 1.00 97.69 180 LYS A N 1
ATOM 1443 C CA . LYS A 1 180 ? 18.674 9.173 -3.379 1.00 97.69 180 LYS A CA 1
ATOM 1444 C C . LYS A 1 180 ? 18.060 10.511 -2.989 1.00 97.69 180 LYS A C 1
ATOM 1446 O O . LYS A 1 180 ? 17.579 10.673 -1.868 1.00 97.69 180 LYS A O 1
ATOM 1451 N N . LYS A 1 181 ? 18.032 11.457 -3.928 1.00 97.88 181 LYS A N 1
ATOM 1452 C CA . LYS A 1 181 ? 17.426 12.777 -3.735 1.00 97.88 181 LYS A CA 1
ATOM 1453 C C . LYS A 1 181 ? 15.941 12.671 -3.396 1.00 97.88 181 LYS A C 1
ATOM 1455 O O . LYS A 1 181 ? 15.472 13.386 -2.513 1.00 97.88 181 LYS A O 1
ATOM 1460 N N . PHE A 1 182 ? 15.209 11.774 -4.056 1.00 98.44 182 PHE A N 1
ATOM 1461 C CA . PHE A 1 182 ? 13.802 11.534 -3.762 1.00 98.44 182 PHE A CA 1
ATOM 1462 C C . PHE A 1 182 ? 13.608 11.069 -2.318 1.00 98.44 182 PHE A C 1
ATOM 1464 O O . PHE A 1 182 ? 12.879 11.733 -1.585 1.00 98.44 182 PHE A O 1
ATOM 1471 N N . PHE A 1 183 ? 14.302 10.021 -1.864 1.00 97.62 183 PHE A N 1
ATOM 1472 C CA . PHE A 1 183 ? 14.170 9.556 -0.477 1.00 97.62 183 PHE A CA 1
ATOM 1473 C C . PHE A 1 183 ? 14.564 10.632 0.542 1.00 97.62 183 PHE A C 1
ATOM 1475 O O . PHE A 1 183 ? 13.829 10.870 1.497 1.00 97.62 183 PHE A O 1
ATOM 1482 N N . GLN A 1 184 ? 15.651 11.367 0.293 1.00 96.38 184 GLN A N 1
ATOM 1483 C CA . GLN A 1 184 ? 16.103 12.460 1.164 1.00 96.38 184 GLN A CA 1
ATOM 1484 C C . GLN A 1 184 ? 15.120 13.639 1.232 1.00 96.38 184 GLN A C 1
ATOM 1486 O O . GLN A 1 184 ? 15.117 14.385 2.220 1.00 96.38 184 GLN A O 1
ATOM 1491 N N . SER A 1 185 ? 14.304 13.840 0.194 1.00 96.56 185 SER A N 1
ATOM 1492 C CA . SER A 1 185 ? 13.309 14.916 0.145 1.00 96.56 185 SER A CA 1
ATOM 1493 C C . SER A 1 185 ? 12.080 14.650 1.019 1.00 96.56 185 SER A C 1
ATOM 1495 O O . SER A 1 185 ? 11.414 15.602 1.420 1.00 96.56 185 SER A O 1
ATOM 1497 N N . ILE A 1 186 ? 11.802 13.388 1.357 1.00 97.38 186 ILE A N 1
ATOM 1498 C CA . ILE A 1 186 ? 10.639 12.988 2.154 1.00 97.38 186 ILE A CA 1
ATOM 1499 C C . ILE A 1 186 ? 10.942 13.263 3.629 1.00 97.38 186 ILE A C 1
ATOM 1501 O O . ILE A 1 186 ? 11.871 12.688 4.195 1.00 97.38 186 ILE A O 1
ATOM 1505 N N . LYS A 1 187 ? 10.181 14.171 4.249 1.00 94.88 187 LYS A N 1
ATOM 1506 C CA . LYS A 1 187 ? 10.363 14.569 5.661 1.00 94.88 187 LYS A CA 1
ATOM 1507 C C . LYS A 1 187 ? 9.296 13.978 6.577 1.00 94.88 187 LYS A C 1
ATOM 1509 O O . LYS A 1 187 ? 9.465 13.947 7.793 1.00 94.88 187 LYS A O 1
ATOM 1514 N N . GLU A 1 188 ? 8.205 13.505 5.994 1.00 92.88 188 GLU A N 1
ATOM 1515 C CA . GLU A 1 188 ? 7.045 12.969 6.682 1.00 92.88 188 GLU A CA 1
ATOM 1516 C C . GLU A 1 188 ? 7.295 11.510 7.080 1.00 92.88 188 GLU A C 1
ATOM 1518 O O . GLU A 1 188 ? 7.045 10.581 6.309 1.00 92.88 188 GLU A O 1
ATOM 1523 N N . LYS A 1 189 ? 7.786 11.298 8.305 1.00 92.75 189 LYS A N 1
ATOM 1524 C CA . LYS A 1 189 ? 7.896 9.950 8.882 1.00 92.75 189 LYS A CA 1
ATOM 1525 C C . LYS A 1 189 ? 6.536 9.258 8.859 1.00 92.75 189 LYS A C 1
ATOM 1527 O O . LYS A 1 189 ? 5.520 9.884 9.157 1.00 92.75 189 LYS A O 1
ATOM 1532 N N . GLY A 1 190 ? 6.501 7.972 8.522 1.00 92.62 190 GLY A N 1
ATOM 1533 C CA . GLY A 1 190 ? 5.251 7.226 8.387 1.00 92.62 190 GLY A CA 1
ATOM 1534 C C . GLY A 1 190 ? 4.507 7.466 7.066 1.00 92.62 190 GLY A C 1
ATOM 1535 O O . GLY A 1 190 ? 3.320 7.154 6.970 1.00 92.62 190 GLY A O 1
ATOM 1536 N N . ALA A 1 191 ? 5.167 8.004 6.036 1.00 95.94 191 ALA A N 1
ATOM 1537 C CA . ALA A 1 191 ? 4.578 8.133 4.706 1.00 95.94 191 ALA A CA 1
ATOM 1538 C C . ALA A 1 191 ? 4.397 6.772 4.010 1.00 95.94 191 ALA A C 1
ATOM 1540 O O . ALA A 1 191 ? 5.109 5.803 4.285 1.00 95.94 191 ALA A O 1
ATOM 1541 N N . PHE A 1 192 ? 3.470 6.708 3.054 1.00 97.12 192 PHE A N 1
ATOM 1542 C CA . PHE A 1 192 ? 3.536 5.714 1.986 1.00 97.12 192 PHE A CA 1
ATOM 1543 C C . PHE A 1 192 ? 4.487 6.213 0.906 1.00 97.12 192 PHE A C 1
ATOM 1545 O O . PHE A 1 192 ? 4.329 7.324 0.391 1.00 97.12 192 PHE A O 1
ATOM 1552 N N . VAL A 1 193 ? 5.447 5.374 0.540 1.00 98.38 193 VAL A N 1
ATOM 1553 C CA . VAL A 1 193 ? 6.452 5.678 -0.477 1.00 98.38 193 VAL A CA 1
ATOM 1554 C C . VAL A 1 193 ? 6.367 4.626 -1.570 1.00 98.38 193 VAL A C 1
ATOM 1556 O O . VAL A 1 193 ? 6.432 3.435 -1.287 1.00 98.38 193 VAL A O 1
ATOM 1559 N N . LEU A 1 194 ? 6.207 5.056 -2.818 1.00 98.56 194 LEU A N 1
ATOM 1560 C CA . LEU A 1 194 ? 6.159 4.175 -3.980 1.00 98.56 194 LEU A CA 1
ATOM 1561 C C . LEU A 1 194 ? 7.312 4.498 -4.930 1.00 98.56 194 LEU A C 1
ATOM 1563 O O . LEU A 1 194 ? 7.526 5.650 -5.293 1.00 98.56 194 LEU A O 1
ATOM 1567 N N . PHE A 1 195 ? 8.037 3.474 -5.353 1.00 98.69 195 PHE A N 1
ATOM 1568 C CA . PHE A 1 195 ? 9.011 3.546 -6.430 1.00 98.69 195 PHE A CA 1
ATOM 1569 C C . PHE A 1 195 ? 8.544 2.667 -7.588 1.00 98.69 195 PHE A C 1
ATOM 1571 O O . PHE A 1 195 ? 8.254 1.488 -7.389 1.00 98.69 195 PHE A O 1
ATOM 1578 N N . TYR A 1 196 ? 8.482 3.236 -8.787 1.00 98.62 196 TYR A N 1
ATOM 1579 C CA . TYR A 1 196 ? 8.218 2.514 -10.024 1.00 98.62 196 TYR A CA 1
ATOM 1580 C C . TYR A 1 196 ? 9.400 2.661 -10.974 1.00 98.62 196 TYR A C 1
ATOM 1582 O O . TYR A 1 196 ? 9.850 3.782 -11.220 1.00 98.62 196 TYR A O 1
ATOM 1590 N N . PHE A 1 197 ? 9.848 1.544 -11.540 1.00 98.31 197 PHE A N 1
ATOM 1591 C CA . PHE A 1 197 ? 10.772 1.520 -12.667 1.00 98.31 197 PHE A CA 1
ATOM 1592 C C . PHE A 1 197 ? 10.155 0.748 -13.833 1.00 98.31 197 PHE A C 1
ATOM 1594 O O . PHE A 1 197 ? 9.742 -0.394 -13.646 1.00 98.31 197 PHE A O 1
ATOM 1601 N N . GLY A 1 198 ? 10.124 1.358 -15.019 1.00 96.50 198 GLY A N 1
ATOM 1602 C CA . GLY A 1 198 ? 9.723 0.705 -16.268 1.00 96.50 198 GLY A CA 1
ATOM 1603 C C . GLY A 1 198 ? 10.805 0.836 -17.337 1.00 96.50 198 GLY A C 1
ATOM 1604 O O . GLY A 1 198 ? 11.179 1.956 -17.692 1.00 96.50 198 GLY A O 1
ATOM 1605 N N . GLY A 1 199 ? 11.311 -0.281 -17.854 1.00 94.62 199 GLY A N 1
ATOM 1606 C CA . GLY A 1 199 ? 12.363 -0.284 -18.873 1.00 94.62 199 GLY A CA 1
ATOM 1607 C C . GLY A 1 199 ? 13.163 -1.583 -18.906 1.00 94.62 199 GLY A C 1
ATOM 1608 O O . GLY A 1 199 ? 12.758 -2.605 -18.351 1.00 94.62 199 GLY A O 1
ATOM 1609 N N . HIS A 1 200 ? 14.333 -1.548 -19.541 1.00 94.06 200 HIS A N 1
ATOM 1610 C CA . HIS A 1 200 ? 15.241 -2.691 -19.548 1.00 94.06 200 HIS A CA 1
ATOM 1611 C C . HIS A 1 200 ? 15.853 -2.939 -18.171 1.00 94.06 200 HIS A C 1
ATOM 1613 O O . HIS A 1 200 ? 16.259 -2.025 -17.447 1.00 94.06 200 HIS A O 1
ATOM 1619 N N . GLY A 1 201 ? 15.950 -4.219 -17.836 1.00 93.62 201 GLY A N 1
ATOM 1620 C CA . GLY A 1 201 ? 16.537 -4.713 -16.605 1.00 93.62 201 GLY A CA 1
ATOM 1621 C C . GLY A 1 201 ? 17.038 -6.135 -16.791 1.00 93.62 201 GLY A C 1
ATOM 1622 O O . GLY A 1 201 ? 16.673 -6.826 -17.746 1.00 93.62 201 GLY A O 1
ATOM 1623 N N . CYS A 1 202 ? 17.904 -6.564 -15.887 1.00 91.81 202 CYS A N 1
ATOM 1624 C CA . CYS A 1 202 ? 18.411 -7.925 -15.864 1.00 91.81 202 CYS A CA 1
ATOM 1625 C C . CYS A 1 202 ? 18.607 -8.404 -14.426 1.00 91.81 202 CYS A C 1
ATOM 1627 O O . CYS A 1 202 ? 18.447 -7.656 -13.456 1.00 91.81 202 CYS A O 1
ATOM 1629 N N . MET A 1 203 ? 18.940 -9.683 -14.290 1.00 89.75 203 MET A N 1
ATOM 1630 C CA . MET A 1 203 ? 19.321 -10.265 -13.013 1.00 89.75 203 MET A CA 1
ATOM 1631 C C . MET A 1 203 ? 20.816 -10.582 -13.009 1.00 89.75 203 MET A C 1
ATOM 1633 O O . MET A 1 203 ? 21.300 -11.287 -13.889 1.00 89.75 203 MET A O 1
ATOM 1637 N N . VAL A 1 204 ? 21.543 -10.117 -11.995 1.00 89.62 204 VAL A N 1
ATOM 1638 C CA . VAL A 1 204 ? 22.979 -10.382 -11.826 1.00 89.62 204 VAL A CA 1
ATOM 1639 C C . VAL A 1 204 ? 23.202 -11.025 -10.460 1.00 89.62 204 VAL A C 1
ATOM 1641 O O . VAL A 1 204 ? 22.981 -10.386 -9.434 1.00 89.62 204 VAL A O 1
ATOM 1644 N N . ASN A 1 205 ? 23.626 -12.293 -10.426 1.00 84.69 205 ASN A N 1
ATOM 1645 C CA . ASN A 1 205 ? 23.808 -13.091 -9.197 1.00 84.69 205 ASN A CA 1
ATOM 1646 C C . ASN A 1 205 ? 22.639 -12.960 -8.193 1.00 84.69 205 ASN A C 1
ATOM 1648 O O . ASN A 1 205 ? 22.860 -12.675 -7.017 1.00 84.69 205 ASN A O 1
ATOM 1652 N N . ASN A 1 206 ? 21.403 -13.155 -8.665 1.00 83.31 206 ASN A N 1
ATOM 1653 C CA . ASN A 1 206 ? 20.147 -13.010 -7.906 1.00 83.31 206 ASN A CA 1
ATOM 1654 C C . ASN A 1 206 ? 19.787 -11.582 -7.450 1.00 83.31 206 ASN A C 1
ATOM 1656 O O . ASN A 1 206 ? 18.788 -11.406 -6.756 1.00 83.31 206 ASN A O 1
ATOM 1660 N N . SER A 1 207 ? 20.537 -10.562 -7.869 1.00 88.50 207 SER A N 1
ATOM 1661 C CA . SER A 1 207 ? 20.198 -9.157 -7.633 1.00 88.50 207 SER A CA 1
ATOM 1662 C C . SER A 1 207 ? 19.563 -8.536 -8.872 1.00 88.50 207 SER A C 1
ATOM 1664 O O . SER A 1 207 ? 20.054 -8.703 -9.989 1.00 88.50 207 SER A O 1
ATOM 1666 N N . LEU A 1 208 ? 18.474 -7.796 -8.672 1.00 92.38 208 LEU A N 1
ATOM 1667 C CA . LEU A 1 208 ? 17.798 -7.058 -9.735 1.00 92.38 208 LEU A CA 1
ATOM 1668 C C . LEU A 1 208 ? 18.615 -5.814 -10.114 1.00 92.38 208 LEU A C 1
ATOM 1670 O O . LEU A 1 208 ? 19.070 -5.066 -9.242 1.00 92.38 208 LEU A O 1
ATOM 1674 N N . PHE A 1 209 ? 18.798 -5.606 -11.416 1.00 95.12 209 PHE A N 1
ATOM 1675 C CA . PHE A 1 209 ? 19.634 -4.552 -11.983 1.00 95.12 209 PHE A CA 1
ATOM 1676 C C . PHE A 1 209 ? 18.836 -3.751 -13.019 1.00 95.12 209 PHE A C 1
ATOM 1678 O O . PHE A 1 209 ? 18.419 -4.293 -14.042 1.00 95.12 209 PHE A O 1
ATOM 1685 N N . MET A 1 210 ? 18.596 -2.471 -12.728 1.00 96.69 210 MET A N 1
ATOM 1686 C CA . MET A 1 210 ? 17.865 -1.527 -13.583 1.00 96.69 210 MET A CA 1
ATOM 1687 C C . MET A 1 210 ? 18.844 -0.865 -14.552 1.00 96.69 210 MET A C 1
ATOM 1689 O O . MET A 1 210 ? 19.854 -0.320 -14.110 1.00 96.69 210 MET A O 1
ATOM 1693 N N . ILE A 1 211 ? 18.578 -0.908 -15.857 1.00 96.88 211 ILE A N 1
ATOM 1694 C CA . ILE A 1 211 ? 19.540 -0.462 -16.875 1.00 96.88 211 ILE A CA 1
ATOM 1695 C C . ILE A 1 211 ? 19.277 1.003 -17.261 1.00 96.88 211 ILE A C 1
ATOM 1697 O O . ILE A 1 211 ? 18.144 1.395 -17.572 1.00 96.88 211 ILE A O 1
ATOM 1701 N N . GLY A 1 212 ? 20.338 1.814 -17.244 1.00 97.25 212 GLY A N 1
ATOM 1702 C CA . GLY A 1 212 ? 20.328 3.221 -17.644 1.00 97.25 212 GLY A CA 1
ATOM 1703 C C . GLY A 1 212 ? 20.114 3.400 -19.147 1.00 97.25 212 GLY A C 1
ATOM 1704 O O . GLY A 1 212 ? 20.468 2.534 -19.944 1.00 97.25 212 GLY A O 1
ATOM 1705 N N . CYS A 1 213 ? 19.535 4.530 -19.553 1.00 95.69 213 CYS A N 1
ATOM 1706 C CA . CYS A 1 213 ? 19.289 4.842 -20.967 1.00 95.69 213 CYS A CA 1
ATOM 1707 C C . CYS A 1 213 ? 20.588 4.990 -21.786 1.00 95.69 213 CYS A C 1
ATOM 1709 O O . CYS A 1 213 ? 20.581 4.875 -23.009 1.00 95.69 213 CYS A O 1
ATOM 1711 N N . ASP A 1 214 ? 21.716 5.208 -21.108 1.00 94.69 214 ASP A N 1
ATOM 1712 C CA . ASP A 1 214 ? 23.056 5.298 -21.675 1.00 94.69 214 ASP A CA 1
ATOM 1713 C C . ASP A 1 214 ? 23.696 3.933 -21.957 1.00 94.69 214 ASP A C 1
ATOM 1715 O O . ASP A 1 214 ? 24.823 3.889 -22.449 1.00 94.69 214 ASP A O 1
ATOM 1719 N N . ALA A 1 215 ? 23.020 2.824 -21.652 1.00 94.25 215 ALA A N 1
ATOM 1720 C CA . ALA A 1 215 ? 23.545 1.486 -21.879 1.00 94.25 215 ALA A CA 1
ATOM 1721 C C . ALA A 1 215 ? 23.588 1.098 -23.364 1.00 94.25 215 ALA A C 1
ATOM 1723 O O . ALA A 1 215 ? 22.672 1.402 -24.133 1.00 94.25 215 ALA A O 1
ATOM 1724 N N . ASP A 1 216 ? 24.627 0.345 -23.726 1.00 91.00 216 ASP A N 1
ATOM 1725 C CA . ASP A 1 216 ? 24.613 -0.511 -24.911 1.00 91.00 216 ASP A CA 1
ATOM 1726 C C . ASP A 1 216 ? 24.026 -1.864 -24.493 1.00 91.00 216 ASP A C 1
ATOM 1728 O O . ASP A 1 216 ? 24.623 -2.590 -23.698 1.00 91.00 216 ASP A O 1
ATOM 1732 N N . LEU A 1 217 ? 22.839 -2.204 -24.995 1.00 88.12 217 LEU A N 1
ATOM 1733 C CA . LEU A 1 217 ? 22.133 -3.419 -24.584 1.00 88.12 217 LEU A CA 1
ATOM 1734 C C . LEU A 1 217 ? 22.751 -4.708 -25.143 1.00 88.12 217 LEU A C 1
ATOM 1736 O O . LEU A 1 217 ? 22.429 -5.789 -24.650 1.00 88.12 217 LEU A O 1
ATOM 1740 N N . GLY A 1 218 ? 23.650 -4.610 -26.129 1.00 86.62 218 GLY A N 1
ATOM 1741 C CA . GLY A 1 218 ? 24.429 -5.747 -26.613 1.00 86.62 218 GLY A CA 1
ATOM 1742 C C . GLY A 1 218 ? 25.514 -6.168 -25.620 1.00 86.62 218 GLY A C 1
ATOM 1743 O O . GLY A 1 218 ? 25.792 -7.358 -25.478 1.00 86.62 218 GLY A O 1
ATOM 1744 N N . GLU A 1 219 ? 26.085 -5.205 -24.890 1.00 89.12 219 GLU A N 1
ATOM 1745 C CA . GLU A 1 219 ? 27.128 -5.432 -23.888 1.00 89.12 219 GLU A CA 1
ATOM 1746 C C . GLU A 1 219 ? 27.019 -4.420 -22.732 1.00 89.12 219 GLU A C 1
ATOM 1748 O O . GLU A 1 219 ? 27.808 -3.482 -22.594 1.00 89.12 219 GLU A O 1
ATOM 1753 N N . VAL A 1 220 ? 26.015 -4.617 -21.873 1.00 91.94 220 VAL A N 1
ATOM 1754 C CA . VAL A 1 220 ? 25.763 -3.728 -20.728 1.00 91.94 220 VAL A CA 1
ATOM 1755 C C . VAL A 1 220 ? 26.948 -3.754 -19.760 1.00 91.94 220 VAL A C 1
ATOM 1757 O O . VAL A 1 220 ? 27.326 -4.816 -19.260 1.00 91.94 220 VAL A O 1
ATOM 1760 N N . LYS A 1 221 ? 27.499 -2.577 -19.437 1.00 92.94 221 LYS A N 1
ATOM 1761 C CA . LYS A 1 221 ? 28.591 -2.421 -18.463 1.00 92.94 221 LYS A CA 1
ATOM 1762 C C . LYS A 1 221 ? 28.071 -2.191 -17.048 1.00 92.94 221 LYS A C 1
ATOM 1764 O O . LYS A 1 221 ? 26.968 -1.703 -16.823 1.00 92.94 221 LYS A O 1
ATOM 1769 N N . GLN A 1 222 ? 28.924 -2.477 -16.064 1.00 92.25 222 GLN A N 1
ATOM 1770 C CA . GLN A 1 222 ? 28.572 -2.398 -14.643 1.00 92.25 222 GLN A CA 1
ATOM 1771 C C . GLN A 1 222 ? 28.112 -1.005 -14.181 1.00 92.25 222 GLN A C 1
ATOM 1773 O O . GLN A 1 222 ? 27.285 -0.922 -13.278 1.00 92.25 222 GLN A O 1
ATOM 1778 N N . ASN A 1 223 ? 28.651 0.064 -14.771 1.00 93.62 223 ASN A N 1
ATOM 1779 C CA . ASN A 1 223 ? 28.312 1.455 -14.462 1.00 93.62 223 ASN A CA 1
ATOM 1780 C C . ASN A 1 223 ? 27.114 1.990 -15.265 1.00 93.62 223 ASN A C 1
ATOM 1782 O O . ASN A 1 223 ? 26.757 3.144 -15.081 1.00 93.62 223 ASN A O 1
ATOM 1786 N N . GLN A 1 224 ? 26.517 1.177 -16.143 1.00 95.12 224 GLN A N 1
ATOM 1787 C CA . GLN A 1 224 ? 25.355 1.533 -16.967 1.00 95.12 224 GLN A CA 1
ATOM 1788 C C . GLN A 1 224 ? 24.049 0.964 -16.396 1.00 95.12 224 GLN A C 1
ATOM 1790 O O . GLN A 1 224 ? 23.031 0.874 -17.081 1.00 95.12 224 GLN A O 1
ATOM 1795 N N . GLY A 1 225 ? 24.047 0.590 -15.119 1.00 94.69 225 GLY A N 1
ATOM 1796 C CA . GLY A 1 225 ? 22.820 0.278 -14.406 1.00 94.69 225 GLY A CA 1
ATOM 1797 C C . GLY A 1 225 ? 22.980 0.348 -12.897 1.00 94.69 225 GLY A C 1
ATOM 1798 O O . GLY A 1 225 ? 24.071 0.550 -12.362 1.00 94.69 225 GLY A O 1
ATOM 1799 N N . VAL A 1 226 ? 21.852 0.195 -12.216 1.00 96.19 226 VAL A N 1
ATOM 1800 C CA . VAL A 1 226 ? 21.703 0.424 -10.784 1.00 96.19 226 VAL A CA 1
ATOM 1801 C C . VAL A 1 226 ? 21.062 -0.802 -10.148 1.00 96.19 226 VAL A C 1
ATOM 1803 O O . VAL A 1 226 ? 19.987 -1.250 -10.546 1.00 96.19 226 VAL A O 1
ATOM 1806 N N . TYR A 1 227 ? 21.712 -1.351 -9.124 1.00 95.38 227 TYR A N 1
ATOM 1807 C CA . TYR A 1 227 ? 21.138 -2.434 -8.328 1.00 95.38 227 TYR A CA 1
ATOM 1808 C C . TYR A 1 227 ? 19.978 -1.934 -7.475 1.00 95.38 227 TYR A C 1
ATOM 1810 O O . TYR A 1 227 ? 20.088 -0.894 -6.826 1.00 95.38 227 TYR A O 1
ATOM 1818 N N . THR A 1 228 ? 18.916 -2.732 -7.357 1.00 92.94 228 THR A N 1
ATOM 1819 C CA . THR A 1 228 ? 17.763 -2.395 -6.503 1.00 92.94 228 THR A CA 1
ATOM 1820 C C . THR A 1 228 ? 18.106 -2.304 -5.016 1.00 92.94 228 THR A C 1
ATOM 1822 O O . THR A 1 228 ? 17.293 -1.804 -4.251 1.00 92.94 228 THR A O 1
ATOM 1825 N N . THR A 1 229 ? 19.306 -2.719 -4.592 1.00 90.56 229 THR A N 1
ATOM 1826 C CA . THR A 1 229 ? 19.818 -2.485 -3.229 1.00 90.56 229 THR A CA 1
ATOM 1827 C C . THR A 1 229 ? 19.853 -0.996 -2.873 1.00 90.56 229 THR A C 1
ATOM 1829 O O . THR A 1 229 ? 19.769 -0.652 -1.706 1.00 90.56 229 THR A O 1
ATOM 1832 N N . ILE A 1 230 ? 19.940 -0.090 -3.860 1.00 92.62 230 ILE A N 1
ATOM 1833 C CA . ILE A 1 230 ? 19.816 1.359 -3.613 1.00 92.62 230 ILE A CA 1
ATOM 1834 C C . ILE A 1 230 ? 18.470 1.728 -2.980 1.00 92.62 230 ILE A C 1
ATOM 1836 O O . ILE A 1 230 ? 18.367 2.700 -2.240 1.00 92.62 230 ILE A O 1
ATOM 1840 N N . LEU A 1 231 ? 17.424 0.947 -3.256 1.00 94.38 231 LEU A N 1
ATOM 1841 C CA . LEU A 1 231 ? 16.094 1.219 -2.738 1.00 94.38 231 LEU A CA 1
ATOM 1842 C C . LEU A 1 231 ? 16.040 1.021 -1.214 1.00 94.38 231 LEU A C 1
ATOM 1844 O O . LEU A 1 231 ? 15.191 1.625 -0.570 1.00 94.38 231 LEU A O 1
ATOM 1848 N N . GLU A 1 232 ? 16.985 0.276 -0.623 1.00 92.69 232 GLU A N 1
ATOM 1849 C CA . GLU A 1 232 ? 17.138 0.118 0.832 1.00 92.69 232 GLU A CA 1
ATOM 1850 C C . GLU A 1 232 ? 17.442 1.455 1.540 1.00 92.69 232 GLU A C 1
ATOM 1852 O O . GLU A 1 232 ? 17.327 1.558 2.763 1.00 92.69 232 GLU A O 1
ATOM 1857 N N . ASP A 1 233 ? 17.825 2.500 0.800 1.00 93.00 233 ASP A N 1
ATOM 1858 C CA . ASP A 1 233 ? 17.966 3.860 1.330 1.00 93.00 233 ASP A CA 1
ATOM 1859 C C . ASP A 1 233 ? 16.612 4.492 1.695 1.00 93.00 233 ASP A C 1
ATOM 1861 O O . ASP A 1 233 ? 16.591 5.505 2.397 1.00 93.00 233 ASP A O 1
ATOM 1865 N N . VAL A 1 234 ? 15.476 3.883 1.321 1.00 95.50 234 VAL A N 1
ATOM 1866 C CA . VAL A 1 234 ? 14.149 4.340 1.768 1.00 95.50 234 VAL A CA 1
ATOM 1867 C C . VAL A 1 234 ? 14.033 4.365 3.294 1.00 95.50 234 VAL A C 1
ATOM 1869 O O . VAL A 1 234 ? 13.296 5.180 3.839 1.00 95.50 234 VAL A O 1
ATOM 1872 N N . ASP A 1 235 ? 14.788 3.520 4.007 1.00 93.19 235 ASP A N 1
ATOM 1873 C CA . ASP A 1 235 ? 14.770 3.490 5.473 1.00 93.19 235 ASP A CA 1
ATOM 1874 C C . ASP A 1 235 ? 15.142 4.859 6.079 1.00 93.19 235 ASP A C 1
ATOM 1876 O O . ASP A 1 235 ? 14.743 5.162 7.200 1.00 93.19 235 ASP A O 1
ATOM 1880 N N . THR A 1 236 ? 15.849 5.719 5.331 1.00 93.06 236 THR A N 1
ATOM 1881 C CA . THR A 1 236 ? 16.201 7.084 5.759 1.00 93.06 236 THR A CA 1
ATOM 1882 C C . THR A 1 236 ? 14.999 8.012 5.946 1.00 93.06 236 THR A C 1
ATOM 1884 O O . THR A 1 236 ? 15.118 8.988 6.686 1.00 93.06 236 THR A O 1
ATOM 1887 N N . CYS A 1 237 ? 13.851 7.727 5.318 1.00 94.25 237 CYS A N 1
ATOM 1888 C CA . CYS A 1 237 ? 12.619 8.499 5.502 1.00 94.25 237 CYS A CA 1
ATOM 1889 C C . CYS A 1 237 ? 11.582 7.811 6.409 1.00 94.25 237 CYS A C 1
ATOM 1891 O O . CYS A 1 237 ? 10.484 8.340 6.579 1.00 94.25 237 CYS A O 1
ATOM 1893 N N . GLU A 1 238 ? 11.928 6.670 7.023 1.00 95.00 238 GLU A N 1
ATOM 1894 C CA . GLU A 1 238 ? 11.084 5.924 7.976 1.00 95.00 238 GLU A CA 1
ATOM 1895 C C . GLU A 1 238 ? 9.625 5.737 7.484 1.00 95.00 238 GLU A C 1
ATOM 1897 O O . GLU A 1 238 ? 8.678 6.172 8.153 1.00 95.00 238 GLU A O 1
ATOM 1902 N N . PRO A 1 239 ? 9.397 5.130 6.299 1.00 95.62 239 PRO A N 1
ATOM 1903 C CA . PRO A 1 239 ? 8.059 5.013 5.730 1.00 95.62 239 PRO A CA 1
ATOM 1904 C C . PRO A 1 239 ? 7.192 4.025 6.520 1.00 95.62 239 PRO A C 1
ATOM 1906 O O . PRO A 1 239 ? 7.664 3.006 7.027 1.00 95.62 239 PRO A O 1
ATOM 1909 N N . LEU A 1 240 ? 5.882 4.280 6.555 1.00 93.25 240 LEU A N 1
ATOM 1910 C CA . LEU A 1 240 ? 4.910 3.318 7.082 1.00 93.25 240 LEU A CA 1
ATOM 1911 C C . LEU A 1 240 ? 4.780 2.112 6.143 1.00 93.25 240 LEU A C 1
ATOM 1913 O O . LEU A 1 240 ? 4.647 0.978 6.605 1.00 93.25 240 LEU A O 1
ATOM 1917 N N . LEU A 1 241 ? 4.836 2.369 4.835 1.00 95.06 241 LEU A N 1
ATOM 1918 C CA . LEU A 1 241 ? 4.825 1.369 3.775 1.00 95.06 241 LEU A CA 1
ATOM 1919 C C . LEU A 1 241 ? 5.715 1.838 2.623 1.00 95.06 241 LEU A C 1
ATOM 1921 O O . LEU A 1 241 ? 5.539 2.948 2.119 1.00 95.06 241 LEU A O 1
ATOM 1925 N N . PHE A 1 242 ? 6.607 0.963 2.169 1.00 97.12 242 PHE A N 1
ATOM 1926 C CA . PHE A 1 242 ? 7.336 1.118 0.921 1.00 97.12 242 PHE A CA 1
ATOM 1927 C C . PHE A 1 242 ? 6.841 0.115 -0.128 1.00 97.12 242 PHE A C 1
ATOM 1929 O O . PHE A 1 242 ? 6.759 -1.089 0.118 1.00 97.12 242 PHE A O 1
ATOM 1936 N N . ILE A 1 243 ? 6.516 0.620 -1.312 1.00 97.50 243 ILE A N 1
ATOM 1937 C CA . ILE A 1 243 ? 6.092 -0.163 -2.469 1.00 97.50 243 ILE A CA 1
ATOM 1938 C C . ILE A 1 243 ? 7.159 -0.012 -3.550 1.00 97.50 243 ILE A C 1
ATOM 1940 O O . ILE A 1 243 ? 7.431 1.099 -3.997 1.00 97.50 243 ILE A O 1
ATOM 1944 N N . SER A 1 244 ? 7.728 -1.121 -4.008 1.00 96.94 244 SER A N 1
ATOM 1945 C CA . SER A 1 244 ? 8.606 -1.157 -5.180 1.00 96.94 244 SER A CA 1
ATOM 1946 C C . SER A 1 244 ? 7.897 -1.908 -6.299 1.00 96.94 244 SER A C 1
ATOM 1948 O O . SER A 1 244 ? 7.452 -3.033 -6.091 1.00 96.94 244 SER A O 1
ATOM 1950 N N . MET A 1 245 ? 7.756 -1.290 -7.466 1.00 97.69 245 MET A N 1
ATOM 1951 C CA . MET A 1 245 ? 7.168 -1.889 -8.661 1.00 97.69 245 MET A CA 1
ATOM 1952 C C . MET A 1 245 ? 8.196 -1.854 -9.789 1.00 97.69 245 MET A C 1
ATOM 1954 O O . MET A 1 245 ? 8.611 -0.782 -10.222 1.00 97.69 245 MET A O 1
ATOM 1958 N N . LEU A 1 246 ? 8.617 -3.029 -10.247 1.00 96.88 246 LEU A N 1
ATOM 1959 C CA . LEU A 1 246 ? 9.668 -3.188 -11.247 1.00 96.88 246 LEU A CA 1
ATOM 1960 C C . LEU A 1 246 ? 9.081 -3.849 -12.497 1.00 96.88 246 LEU A C 1
ATOM 1962 O O . LEU A 1 246 ? 8.885 -5.068 -12.529 1.00 96.88 246 LEU A O 1
ATOM 1966 N N . ASP A 1 247 ? 8.791 -3.036 -13.510 1.00 95.19 247 ASP A N 1
ATOM 1967 C CA . ASP A 1 247 ? 8.344 -3.472 -14.832 1.00 95.19 247 ASP A CA 1
ATOM 1968 C C . ASP A 1 247 ? 9.540 -3.586 -15.782 1.00 95.19 247 ASP A C 1
ATOM 1970 O O . ASP A 1 247 ? 9.853 -2.696 -16.574 1.00 95.19 247 ASP A O 1
ATOM 1974 N N . MET A 1 248 ? 10.291 -4.671 -15.589 1.00 93.38 248 MET A N 1
ATOM 1975 C CA . MET A 1 248 ? 11.521 -4.956 -16.315 1.00 93.38 248 MET A CA 1
ATOM 1976 C C . MET A 1 248 ? 11.748 -6.463 -16.448 1.00 93.38 248 MET A C 1
ATOM 1978 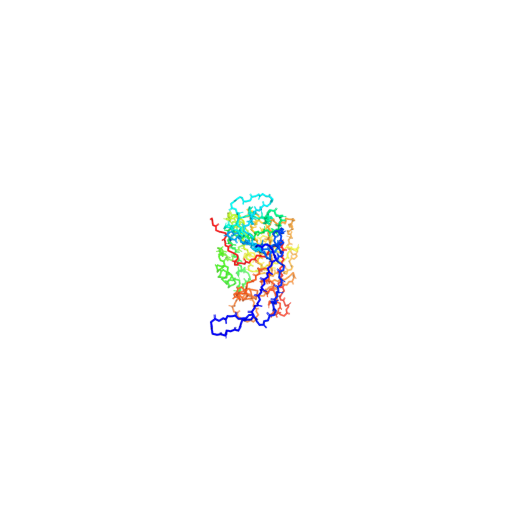O O . MET A 1 248 ? 11.239 -7.265 -15.658 1.00 93.38 248 MET A O 1
ATOM 1982 N N . CYS A 1 249 ? 12.559 -6.852 -17.430 1.00 87.38 249 CYS A N 1
ATOM 1983 C CA . CYS A 1 249 ? 12.981 -8.239 -17.596 1.00 87.38 249 CYS A CA 1
ATOM 1984 C C . CYS A 1 249 ? 13.883 -8.707 -16.441 1.00 87.38 249 CYS A C 1
ATOM 1986 O O . CYS A 1 249 ? 14.564 -7.920 -15.785 1.00 87.38 249 CYS A O 1
ATOM 1988 N N . GLN A 1 250 ? 13.912 -10.021 -16.212 1.00 87.19 250 GLN A N 1
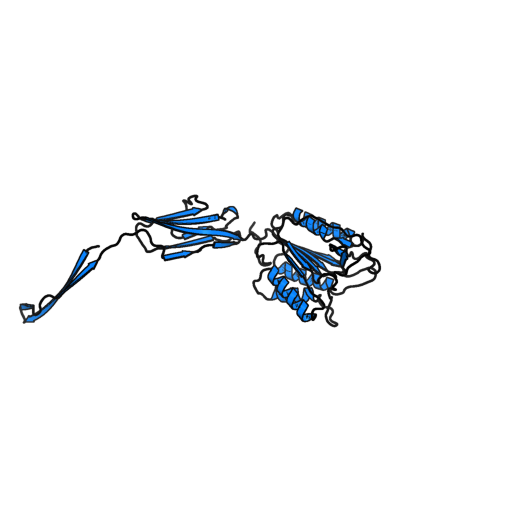ATOM 1989 C CA . GLN A 1 250 ? 14.722 -10.651 -15.161 1.00 87.19 250 GLN A CA 1
ATOM 1990 C C . GLN A 1 250 ? 15.622 -11.766 -15.701 1.00 87.19 250 GLN A C 1
ATOM 1992 O O . GLN A 1 250 ? 15.920 -12.738 -15.004 1.00 87.19 250 GLN A O 1
ATOM 1997 N N . VAL A 1 251 ? 16.035 -11.644 -16.961 1.00 84.38 251 VAL A N 1
ATOM 1998 C CA . VAL A 1 251 ? 16.960 -12.585 -17.598 1.00 84.38 251 VAL A CA 1
ATOM 1999 C C . VAL A 1 251 ? 18.340 -12.453 -16.951 1.00 84.38 251 VAL A C 1
ATOM 2001 O O . VAL A 1 251 ? 18.820 -11.337 -16.732 1.00 84.38 251 VAL A O 1
ATOM 2004 N N . SER A 1 252 ? 18.967 -13.583 -16.615 1.00 84.69 252 SER A N 1
ATOM 2005 C CA . SER A 1 252 ? 20.315 -13.594 -16.046 1.00 84.69 252 SER A CA 1
ATOM 2006 C C . SER A 1 252 ? 21.347 -12.988 -16.997 1.00 84.69 252 SER A C 1
ATOM 2008 O O . SER A 1 252 ? 21.465 -13.400 -18.148 1.00 84.69 252 SER A O 1
ATOM 2010 N N . ASN A 1 253 ? 22.143 -12.055 -16.480 1.00 84.12 253 ASN A N 1
ATOM 2011 C CA . ASN A 1 253 ? 23.348 -11.552 -17.120 1.00 84.12 253 ASN A CA 1
ATOM 2012 C C . ASN A 1 253 ? 24.568 -11.982 -16.291 1.00 84.12 253 ASN A C 1
ATOM 2014 O O . ASN A 1 253 ? 24.800 -11.476 -15.193 1.00 84.12 253 ASN A O 1
ATOM 2018 N N . ASN A 1 254 ? 25.341 -12.925 -16.836 1.00 84.00 254 ASN A N 1
ATOM 2019 C CA . ASN A 1 254 ? 26.509 -13.516 -16.174 1.00 84.00 254 ASN A CA 1
ATOM 2020 C C . ASN A 1 254 ? 27.809 -12.729 -16.417 1.00 84.00 254 ASN A C 1
ATOM 2022 O O . ASN A 1 254 ? 28.834 -13.051 -15.821 1.00 84.00 254 ASN A O 1
ATOM 2026 N N . SER A 1 255 ? 27.782 -11.716 -17.288 1.00 84.31 255 SER A N 1
ATOM 2027 C CA . SER A 1 255 ? 28.945 -10.874 -17.602 1.00 84.31 255 SER A CA 1
ATOM 2028 C C . SER A 1 255 ? 29.181 -9.787 -16.547 1.00 84.31 255 SER A C 1
ATOM 2030 O O . SER A 1 255 ? 30.268 -9.216 -16.466 1.00 84.31 255 SER A O 1
ATOM 2032 N N . LEU A 1 256 ? 28.167 -9.496 -15.727 1.00 86.44 256 LEU A N 1
ATOM 2033 C CA . LEU A 1 256 ? 28.205 -8.477 -14.682 1.00 86.44 256 LEU A CA 1
ATOM 2034 C C . LEU A 1 256 ? 28.588 -9.066 -13.319 1.00 86.44 256 LEU A C 1
ATOM 2036 O O . LEU A 1 256 ? 28.344 -10.234 -13.013 1.00 86.44 256 LEU A O 1
ATOM 2040 N N . LYS A 1 257 ? 29.180 -8.231 -12.460 1.00 85.56 257 LYS A N 1
ATOM 2041 C CA . LYS A 1 257 ? 29.559 -8.627 -11.100 1.00 85.56 257 LYS A CA 1
ATOM 2042 C C . LYS A 1 257 ? 28.420 -8.310 -10.149 1.00 85.56 257 LYS A C 1
ATOM 2044 O O . LYS A 1 257 ? 28.132 -7.142 -9.898 1.00 85.56 257 LYS A O 1
ATOM 2049 N N . GLY A 1 258 ? 27.810 -9.349 -9.588 1.00 78.00 258 GLY A N 1
ATOM 2050 C CA . GLY A 1 258 ? 26.714 -9.195 -8.640 1.00 78.00 258 GLY A CA 1
ATOM 2051 C C . GLY A 1 258 ? 27.082 -8.381 -7.407 1.00 78.00 258 GLY A C 1
ATOM 2052 O O . GLY A 1 258 ? 28.205 -8.444 -6.905 1.00 78.00 258 GLY A O 1
ATOM 2053 N N . LYS A 1 259 ? 26.091 -7.659 -6.891 1.00 77.38 259 LYS A N 1
ATOM 2054 C CA . LYS A 1 259 ? 26.158 -6.951 -5.616 1.00 77.38 259 LYS A CA 1
ATOM 2055 C C . LYS A 1 259 ? 25.158 -7.598 -4.668 1.00 77.38 259 LYS A C 1
ATOM 2057 O O . LYS A 1 259 ? 23.957 -7.545 -4.923 1.00 77.38 259 LYS A O 1
ATOM 2062 N N . GLN A 1 260 ? 25.651 -8.231 -3.608 1.00 70.19 260 GLN A N 1
ATOM 2063 C CA . GLN A 1 260 ? 24.796 -8.738 -2.538 1.00 70.19 260 GLN A CA 1
ATOM 2064 C C . GLN A 1 260 ? 24.650 -7.669 -1.460 1.00 70.19 260 GLN A C 1
ATOM 2066 O O . GLN A 1 260 ? 25.627 -7.017 -1.089 1.00 70.19 260 GLN A O 1
ATOM 2071 N N . SER A 1 261 ? 23.428 -7.505 -0.964 1.00 73.94 261 SER A N 1
ATOM 2072 C CA . SER A 1 261 ? 23.157 -6.755 0.256 1.00 73.94 261 SER A CA 1
ATOM 2073 C C . SER A 1 261 ? 22.622 -7.715 1.307 1.00 73.94 261 SER A C 1
ATOM 2075 O O . SER A 1 261 ? 21.736 -8.519 1.027 1.00 73.94 261 SER A O 1
ATOM 2077 N N . ASN A 1 262 ? 23.165 -7.616 2.520 1.00 73.81 262 ASN A N 1
ATOM 2078 C CA . ASN A 1 262 ? 22.618 -8.279 3.706 1.00 73.81 262 ASN A CA 1
ATOM 2079 C C . ASN A 1 262 ? 21.699 -7.339 4.500 1.00 73.81 262 ASN A C 1
ATOM 2081 O O . ASN A 1 262 ? 21.200 -7.713 5.563 1.00 73.81 262 ASN A O 1
ATOM 2085 N N . LYS A 1 263 ? 21.514 -6.098 4.031 1.00 78.25 263 LYS A N 1
ATOM 2086 C CA . LYS A 1 263 ? 20.688 -5.112 4.715 1.00 78.25 263 LYS A CA 1
ATOM 2087 C C . LYS A 1 263 ? 19.226 -5.500 4.539 1.00 78.25 263 LYS A C 1
ATOM 2089 O O . LYS A 1 263 ? 18.733 -5.715 3.436 1.00 78.25 263 LYS A O 1
ATOM 2094 N N . LYS A 1 264 ? 18.535 -5.601 5.668 1.00 78.62 264 LYS A N 1
ATOM 2095 C CA . LYS A 1 264 ? 17.096 -5.817 5.712 1.00 78.62 264 LYS A CA 1
ATOM 2096 C C . LYS A 1 264 ? 16.405 -4.468 5.865 1.00 78.62 264 LYS A C 1
ATOM 2098 O O . LYS A 1 264 ? 16.858 -3.636 6.643 1.00 78.62 264 LYS A O 1
ATOM 2103 N N . TRP A 1 265 ? 15.303 -4.301 5.149 1.00 84.38 265 TRP A N 1
ATOM 2104 C CA . TRP A 1 265 ? 14.395 -3.168 5.285 1.00 84.38 265 TRP A CA 1
ATOM 2105 C C . TRP A 1 265 ? 13.852 -3.072 6.710 1.00 84.38 265 TRP A C 1
ATOM 2107 O O . TRP A 1 265 ? 13.404 -4.078 7.271 1.00 84.38 265 TRP A O 1
ATOM 2117 N N . ASN A 1 266 ? 13.834 -1.861 7.262 1.00 86.00 266 ASN A N 1
ATOM 2118 C CA . ASN A 1 266 ? 13.288 -1.581 8.593 1.00 86.00 266 ASN A CA 1
ATOM 2119 C C . ASN A 1 266 ? 11.818 -1.122 8.552 1.00 86.00 266 ASN A C 1
ATOM 2121 O O . ASN A 1 266 ? 11.267 -0.700 9.567 1.00 86.00 266 ASN A O 1
ATOM 2125 N N . CYS A 1 267 ? 11.172 -1.221 7.389 1.00 87.00 267 CYS A N 1
ATOM 2126 C CA . CYS A 1 267 ? 9.790 -0.819 7.147 1.00 87.00 267 CYS A CA 1
ATOM 2127 C C . CYS A 1 267 ? 8.943 -1.962 6.553 1.00 87.00 267 CYS A C 1
ATOM 2129 O O . CYS A 1 267 ? 9.454 -3.023 6.176 1.00 87.00 267 CYS A O 1
ATOM 2131 N N . ASN A 1 268 ? 7.623 -1.755 6.466 1.00 91.88 268 ASN A N 1
ATOM 2132 C CA . ASN A 1 268 ? 6.757 -2.658 5.706 1.00 91.88 268 ASN A CA 1
ATOM 2133 C C . ASN A 1 268 ? 7.066 -2.495 4.217 1.00 91.88 268 ASN A C 1
ATOM 2135 O O . ASN A 1 268 ? 6.947 -1.388 3.695 1.00 91.88 268 ASN A O 1
ATOM 2139 N N . VAL A 1 269 ? 7.420 -3.582 3.532 1.00 93.44 269 VAL A N 1
ATOM 2140 C CA . VAL A 1 269 ? 7.745 -3.557 2.102 1.00 93.44 269 VAL A CA 1
ATOM 2141 C C . VAL A 1 269 ? 6.803 -4.459 1.322 1.00 93.44 269 VAL A C 1
ATOM 2143 O O . VAL A 1 269 ? 6.480 -5.567 1.760 1.00 93.44 269 VAL A O 1
ATOM 2146 N N . ILE A 1 270 ? 6.382 -3.984 0.152 1.00 95.12 270 ILE A N 1
ATOM 2147 C CA . ILE A 1 270 ? 5.756 -4.790 -0.895 1.00 95.12 270 ILE A CA 1
ATOM 2148 C C . ILE A 1 270 ? 6.570 -4.581 -2.172 1.00 95.12 270 ILE A C 1
ATOM 2150 O O . ILE A 1 270 ? 6.561 -3.495 -2.751 1.00 95.12 270 ILE A O 1
ATOM 2154 N N . GLN A 1 271 ? 7.296 -5.612 -2.599 1.00 94.44 271 GLN A N 1
ATOM 2155 C CA . GLN A 1 271 ? 8.060 -5.588 -3.841 1.00 94.44 271 GLN A CA 1
ATOM 2156 C C . GLN A 1 271 ? 7.318 -6.399 -4.899 1.00 94.44 271 GLN A C 1
ATOM 2158 O O . GLN A 1 271 ? 7.058 -7.587 -4.722 1.00 94.44 271 GLN A O 1
ATOM 2163 N N . CYS A 1 272 ? 6.985 -5.740 -6.000 1.00 95.00 272 CYS A N 1
ATOM 2164 C CA . CYS A 1 272 ? 6.231 -6.271 -7.122 1.00 95.00 272 CYS A CA 1
ATOM 2165 C C . CYS A 1 272 ? 7.147 -6.298 -8.341 1.00 95.00 272 CYS A C 1
ATOM 2167 O O . CYS A 1 272 ? 7.743 -5.280 -8.696 1.00 95.00 272 CYS A O 1
ATOM 2169 N N . CYS A 1 273 ? 7.239 -7.443 -8.999 1.00 94.00 273 CYS A N 1
ATOM 2170 C CA . CYS A 1 273 ? 7.976 -7.591 -10.242 1.00 94.00 273 CYS A CA 1
ATOM 2171 C C . CYS A 1 273 ? 7.015 -8.014 -11.346 1.00 94.00 273 CYS A C 1
ATOM 2173 O O . CYS A 1 273 ? 6.277 -8.985 -11.174 1.00 94.00 273 CYS A O 1
ATOM 2175 N N . ALA A 1 274 ? 7.057 -7.333 -12.492 1.00 88.50 274 ALA A N 1
ATOM 2176 C CA . ALA A 1 274 ? 6.185 -7.643 -13.623 1.00 88.50 274 ALA A CA 1
ATOM 2177 C C . ALA A 1 274 ? 6.435 -9.036 -14.220 1.00 88.50 274 ALA A C 1
ATOM 2179 O O . ALA A 1 274 ? 5.593 -9.567 -14.938 1.00 88.50 274 ALA A O 1
ATOM 2180 N N . THR A 1 275 ? 7.573 -9.659 -13.920 1.00 83.75 275 THR A N 1
ATOM 2181 C CA . THR A 1 275 ? 7.873 -11.042 -14.290 1.00 83.75 275 THR A CA 1
ATOM 2182 C C . THR A 1 275 ? 8.721 -11.717 -13.206 1.00 83.75 275 THR A C 1
ATOM 2184 O O . THR A 1 275 ? 9.136 -11.080 -12.236 1.00 83.75 275 THR A O 1
ATOM 2187 N N . SER A 1 276 ? 8.956 -13.018 -13.345 1.00 74.50 276 SER A N 1
ATOM 2188 C CA . SER A 1 276 ? 9.747 -13.839 -12.419 1.00 74.50 276 SER A CA 1
ATOM 2189 C C . SER A 1 276 ? 11.132 -14.130 -12.994 1.00 74.50 276 SER A C 1
ATOM 2191 O O . SER A 1 276 ? 11.405 -13.861 -14.165 1.00 74.50 276 SER A O 1
ATOM 2193 N N . GLN A 1 277 ? 12.016 -14.678 -12.156 1.00 72.88 277 GLN A N 1
ATOM 2194 C CA . GLN A 1 277 ? 13.399 -14.983 -12.513 1.00 72.88 277 GLN A CA 1
ATOM 2195 C C . GLN A 1 277 ? 13.503 -15.720 -13.856 1.00 72.88 277 GLN A C 1
ATOM 2197 O O . GLN A 1 277 ? 12.787 -16.693 -14.102 1.00 72.88 277 GLN A O 1
ATOM 2202 N N . ASN A 1 278 ? 14.430 -15.261 -14.704 1.00 65.44 278 ASN A N 1
ATOM 2203 C CA . ASN A 1 278 ? 14.695 -15.793 -16.042 1.00 65.44 278 ASN A CA 1
ATOM 2204 C C . ASN A 1 278 ? 13.533 -15.679 -17.035 1.00 65.44 278 ASN A C 1
ATOM 2206 O O . ASN A 1 278 ? 13.430 -16.478 -17.966 1.00 65.44 278 ASN A O 1
ATOM 2210 N N . ARG A 1 279 ? 12.667 -14.675 -16.869 1.00 73.69 279 ARG A N 1
ATOM 2211 C CA . ARG A 1 279 ? 11.583 -14.384 -17.810 1.00 73.69 279 ARG A CA 1
ATOM 2212 C C . ARG A 1 279 ? 11.600 -12.938 -18.293 1.00 73.69 279 ARG A C 1
ATOM 2214 O O . ARG A 1 279 ? 12.234 -12.057 -17.708 1.00 73.69 279 ARG A O 1
ATOM 2221 N N . VAL A 1 280 ? 10.888 -12.732 -19.395 1.00 73.94 280 VAL A N 1
ATOM 2222 C CA . VAL A 1 280 ? 10.689 -11.440 -20.059 1.00 73.94 280 VAL A CA 1
ATOM 2223 C C . VAL A 1 280 ? 9.428 -10.776 -19.495 1.00 73.94 280 VAL A C 1
ATOM 2225 O O . VAL A 1 280 ? 8.473 -11.465 -19.121 1.00 73.94 280 VAL A O 1
ATOM 2228 N N . ALA A 1 281 ? 9.447 -9.449 -19.393 1.00 67.44 281 ALA A N 1
ATOM 2229 C CA . ALA A 1 281 ? 8.260 -8.624 -19.181 1.00 67.44 281 ALA A CA 1
ATOM 2230 C C . ALA A 1 281 ? 7.826 -8.068 -20.548 1.00 67.44 281 ALA A C 1
ATOM 2232 O O . ALA A 1 281 ? 8.656 -7.515 -21.269 1.00 67.44 281 ALA A O 1
ATOM 2233 N N . LEU A 1 282 ? 6.571 -8.292 -20.949 1.00 71.62 282 LEU A N 1
ATOM 2234 C CA . LEU A 1 282 ? 6.094 -7.987 -22.300 1.00 71.62 282 LEU A CA 1
ATOM 2235 C C . LEU A 1 282 ? 5.520 -6.566 -22.388 1.00 71.62 282 LEU A C 1
ATOM 2237 O O . LEU A 1 282 ? 4.651 -6.187 -21.600 1.00 71.62 282 LEU A O 1
ATOM 2241 N N . GLU A 1 283 ? 5.936 -5.815 -23.412 1.00 75.25 283 GLU A N 1
ATOM 2242 C CA . GLU A 1 283 ? 5.363 -4.497 -23.721 1.00 75.25 283 GLU A CA 1
ATOM 2243 C C . GLU A 1 283 ? 3.915 -4.583 -24.216 1.00 75.25 283 GLU A C 1
ATOM 2245 O O . GLU A 1 283 ? 3.131 -3.678 -23.977 1.00 75.25 283 GLU A O 1
ATOM 2250 N N . HIS A 1 284 ? 3.548 -5.633 -24.946 1.00 72.56 284 HIS A N 1
ATOM 2251 C CA . HIS A 1 284 ? 2.197 -5.805 -25.472 1.00 72.56 284 HIS A CA 1
ATOM 2252 C C . HIS A 1 284 ? 1.963 -7.249 -25.918 1.00 72.56 284 HIS A C 1
ATOM 2254 O O . HIS A 1 284 ? 2.892 -7.967 -26.288 1.00 72.56 284 HIS A O 1
ATOM 2260 N N . VAL A 1 285 ? 0.693 -7.650 -25.948 1.00 58.50 285 VAL A N 1
ATOM 2261 C CA . VAL A 1 285 ? 0.229 -8.809 -26.718 1.00 58.50 285 VAL A CA 1
ATOM 2262 C C . VAL A 1 285 ? -0.473 -8.267 -27.967 1.00 58.50 285 VAL A C 1
ATOM 2264 O O . VAL A 1 285 ? -1.510 -7.618 -27.858 1.00 58.50 285 VAL A O 1
ATOM 2267 N N . GLY A 1 286 ? 0.088 -8.498 -29.159 1.00 58.59 286 GLY A N 1
ATOM 2268 C CA . GLY A 1 286 ? -0.469 -8.005 -30.431 1.00 58.59 286 GLY A CA 1
ATOM 2269 C C . GLY A 1 286 ? 0.264 -6.782 -30.994 1.00 58.59 286 GLY A C 1
ATOM 2270 O O . GLY A 1 286 ? 1.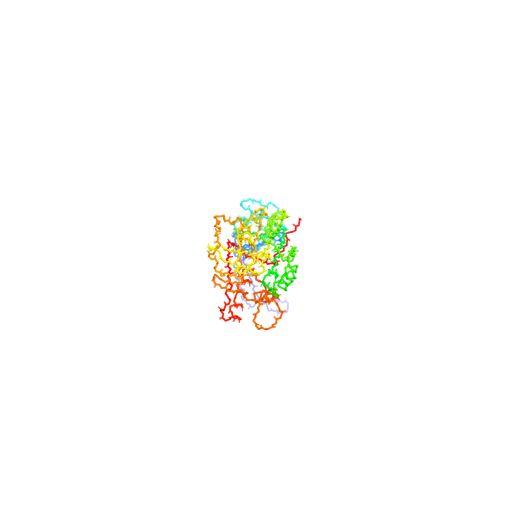471 -6.684 -30.856 1.00 58.59 286 GLY A O 1
ATOM 2271 N N . SER A 1 287 ? -0.429 -5.876 -31.688 1.00 48.38 287 SER A N 1
ATOM 2272 C CA . SER A 1 287 ? 0.195 -4.781 -32.463 1.00 48.38 287 SER A CA 1
ATOM 2273 C C . SER A 1 287 ? -0.200 -3.364 -32.011 1.00 48.38 287 SER A C 1
ATOM 2275 O O . SER A 1 287 ? -0.004 -2.402 -32.755 1.00 48.38 287 SER A O 1
ATOM 2277 N N . ALA A 1 288 ? -0.791 -3.209 -30.822 1.00 52.41 288 ALA A N 1
ATOM 2278 C CA . ALA A 1 288 ? -1.265 -1.918 -30.321 1.00 52.41 288 ALA A CA 1
ATOM 2279 C C . ALA A 1 288 ? -0.168 -1.139 -29.564 1.00 52.41 288 ALA A C 1
ATOM 2281 O O . ALA A 1 288 ? 0.569 -1.704 -28.759 1.00 52.41 288 ALA A O 1
ATOM 2282 N N . LYS A 1 289 ? -0.081 0.180 -29.800 1.00 59.12 289 LYS A N 1
ATOM 2283 C CA . LYS A 1 289 ? 0.791 1.124 -29.069 1.00 59.12 289 LYS A CA 1
ATOM 2284 C C . LYS A 1 289 ? 0.139 1.551 -27.746 1.00 59.12 289 LYS A C 1
ATOM 2286 O O . LYS A 1 289 ? -0.258 2.706 -27.600 1.00 59.12 289 LYS A O 1
ATOM 2291 N N . GLU A 1 290 ? -0.017 0.614 -26.820 1.00 79.81 290 GLU A N 1
ATOM 2292 C CA . GLU A 1 290 ? -0.690 0.827 -25.529 1.00 79.81 290 GLU A CA 1
ATOM 2293 C C . GLU A 1 290 ? 0.289 0.698 -24.344 1.00 79.81 290 GLU A C 1
ATOM 2295 O O . GLU A 1 290 ? 1.499 0.860 -24.520 1.00 79.81 290 GLU A O 1
ATOM 2300 N N . ASN A 1 291 ? -0.249 0.522 -23.135 1.00 86.44 291 ASN A N 1
ATOM 2301 C CA . ASN A 1 291 ? 0.496 0.202 -21.916 1.00 86.44 291 ASN A CA 1
ATOM 2302 C C . ASN A 1 291 ? 1.091 -1.215 -21.975 1.00 86.44 291 ASN A C 1
ATOM 2304 O O . ASN A 1 291 ? 0.578 -2.067 -22.707 1.00 86.44 291 ASN A O 1
ATOM 2308 N N . SER A 1 292 ? 2.097 -1.482 -21.134 1.00 90.62 292 SER A N 1
ATOM 2309 C CA . SER A 1 292 ? 2.603 -2.828 -20.865 1.00 90.62 292 SER A CA 1
ATOM 2310 C C . SER A 1 292 ? 1.478 -3.755 -20.419 1.00 90.62 292 SER A C 1
ATOM 2312 O O . SER A 1 292 ? 0.470 -3.319 -19.849 1.00 90.62 292 SER A O 1
ATOM 2314 N N . VAL A 1 293 ? 1.647 -5.066 -20.625 1.00 91.88 293 VAL A N 1
ATOM 2315 C CA . VAL A 1 293 ? 0.657 -6.051 -20.155 1.00 91.88 293 VAL A CA 1
ATOM 2316 C C . VAL A 1 293 ? 0.452 -5.911 -18.644 1.00 91.88 293 VAL A C 1
ATOM 2318 O O . VAL A 1 293 ? -0.678 -5.949 -18.157 1.00 91.88 293 VAL A O 1
ATOM 2321 N N . TYR A 1 294 ? 1.534 -5.675 -17.900 1.00 93.88 294 TYR A N 1
ATOM 2322 C CA . TYR A 1 294 ? 1.478 -5.488 -16.456 1.00 93.88 294 TYR A CA 1
ATOM 2323 C C . TYR A 1 294 ? 0.699 -4.224 -16.070 1.00 93.88 294 TYR A C 1
ATOM 2325 O O . TYR A 1 294 ? -0.229 -4.291 -15.258 1.00 93.88 294 TYR A O 1
ATOM 2333 N N . MET A 1 295 ? 1.007 -3.082 -16.691 1.00 95.38 295 MET A N 1
ATOM 2334 C CA . MET A 1 295 ? 0.343 -1.816 -16.389 1.00 95.38 295 MET A CA 1
ATOM 2335 C C . MET A 1 295 ? -1.120 -1.787 -16.846 1.00 95.38 295 MET A C 1
ATOM 2337 O O . MET A 1 295 ? -1.968 -1.221 -16.157 1.00 95.38 295 MET A O 1
ATOM 2341 N N . LYS A 1 296 ? -1.457 -2.454 -17.955 1.00 94.38 296 LYS A N 1
ATOM 2342 C CA . LYS A 1 296 ? -2.841 -2.654 -18.410 1.00 94.38 296 LYS A CA 1
ATOM 2343 C C . LYS A 1 296 ? -3.690 -3.340 -17.337 1.00 94.38 296 LYS A C 1
ATOM 2345 O O . LYS A 1 296 ? -4.783 -2.868 -17.014 1.00 94.38 296 LYS A O 1
ATOM 2350 N N . HIS A 1 297 ? -3.199 -4.441 -16.763 1.00 95.56 297 HIS A N 1
ATOM 2351 C CA . HIS A 1 297 ? -3.904 -5.133 -15.677 1.00 95.56 297 HIS A CA 1
ATOM 2352 C C . HIS A 1 297 ? -3.924 -4.302 -14.397 1.00 95.56 297 HIS A C 1
ATOM 2354 O O . HIS A 1 297 ? -4.967 -4.221 -13.750 1.00 95.56 297 HIS A O 1
ATOM 2360 N N . PHE A 1 298 ? -2.830 -3.613 -14.066 1.00 96.12 298 PHE A N 1
ATOM 2361 C CA . PHE A 1 298 ? -2.801 -2.689 -12.932 1.00 96.12 298 PHE A CA 1
ATOM 2362 C C . PHE A 1 298 ? -3.880 -1.602 -13.043 1.00 96.12 298 PHE A C 1
ATOM 2364 O O . PHE A 1 298 ? -4.651 -1.407 -12.104 1.00 96.12 298 PHE A O 1
ATOM 2371 N N . GLU A 1 299 ? -3.996 -0.940 -14.199 1.00 95.62 299 GLU A N 1
ATOM 2372 C CA . GLU A 1 299 ? -5.016 0.081 -14.454 1.00 95.62 299 GLU A CA 1
ATOM 2373 C C . GLU A 1 299 ? -6.435 -0.489 -14.359 1.00 95.62 299 GLU A C 1
ATOM 2375 O O . GLU A 1 299 ? -7.322 0.142 -13.778 1.00 95.62 299 GLU A O 1
ATOM 2380 N N . LYS A 1 300 ? -6.664 -1.694 -14.888 1.00 95.50 300 LYS A N 1
ATOM 2381 C CA . LYS A 1 300 ? -7.962 -2.369 -14.784 1.00 95.50 300 LYS A CA 1
ATOM 2382 C C . LYS A 1 300 ? -8.351 -2.602 -13.323 1.00 95.50 300 LYS A C 1
ATOM 2384 O O . LYS A 1 300 ? -9.454 -2.231 -12.922 1.00 95.50 300 LYS A O 1
ATOM 2389 N N . ILE A 1 301 ? -7.458 -3.197 -12.531 1.00 95.88 301 ILE A N 1
ATOM 2390 C CA . ILE A 1 301 ? -7.756 -3.573 -11.146 1.00 95.88 301 ILE A CA 1
ATOM 2391 C C . ILE A 1 301 ? -7.874 -2.338 -10.251 1.00 95.88 301 ILE A C 1
ATOM 2393 O O . ILE A 1 301 ? -8.840 -2.240 -9.495 1.00 95.88 301 ILE A O 1
ATOM 2397 N N . ILE A 1 302 ? -6.974 -1.356 -10.363 1.00 94.31 302 ILE A N 1
ATOM 2398 C CA . ILE A 1 302 ? -7.032 -0.164 -9.504 1.00 94.31 302 ILE A CA 1
ATOM 2399 C C . ILE A 1 302 ? -8.310 0.662 -9.742 1.00 94.31 302 ILE A C 1
ATOM 2401 O O . ILE A 1 302 ? -8.807 1.317 -8.831 1.00 94.31 302 ILE A O 1
ATOM 2405 N N . ASN A 1 303 ? -8.896 0.603 -10.944 1.00 92.69 303 ASN A N 1
ATOM 2406 C CA . ASN A 1 303 ? -10.153 1.289 -11.258 1.00 92.69 303 ASN A CA 1
ATOM 2407 C C . ASN A 1 303 ? -11.418 0.438 -10.994 1.00 92.69 303 ASN A C 1
ATOM 2409 O O . ASN A 1 303 ? -12.523 0.937 -11.215 1.00 92.69 303 ASN A O 1
ATOM 2413 N N . SER A 1 304 ? -11.298 -0.801 -10.496 1.00 90.19 304 SER A N 1
ATOM 2414 C CA . SER A 1 304 ? -12.430 -1.727 -10.266 1.00 90.19 304 SER A CA 1
ATOM 2415 C C . SER A 1 304 ? -13.414 -1.290 -9.167 1.00 90.19 304 SER A C 1
ATOM 2417 O O . SER A 1 304 ? -14.495 -1.860 -9.055 1.00 90.19 304 SER A O 1
ATOM 2419 N N . LYS A 1 305 ? -13.077 -0.255 -8.379 1.00 77.06 305 LYS A N 1
ATOM 2420 C CA . LYS A 1 305 ? -13.816 0.237 -7.192 1.00 77.06 305 LYS A CA 1
ATOM 2421 C C . LYS A 1 305 ? -13.946 -0.769 -6.041 1.00 77.06 305 LYS A C 1
ATOM 2423 O O . LYS A 1 305 ? -14.557 -0.436 -5.026 1.00 77.06 305 LYS A O 1
ATOM 2428 N N . GLU A 1 306 ? -13.367 -1.956 -6.160 1.00 86.00 306 GLU A N 1
ATOM 2429 C CA . GLU A 1 306 ? -13.322 -2.923 -5.070 1.00 86.00 306 GLU A CA 1
ATOM 2430 C C . GLU A 1 306 ? -12.405 -2.413 -3.950 1.00 86.00 306 GLU A C 1
ATOM 2432 O O . GLU A 1 306 ? -11.288 -1.945 -4.185 1.00 86.00 306 GLU A O 1
ATOM 2437 N N . ASN A 1 307 ? -12.888 -2.479 -2.708 1.00 83.19 307 ASN A N 1
ATOM 2438 C CA . ASN A 1 307 ? -12.097 -2.096 -1.545 1.00 83.19 307 ASN A CA 1
ATOM 2439 C C . ASN A 1 307 ? -11.201 -3.267 -1.129 1.00 83.19 307 ASN A C 1
ATOM 2441 O O . ASN A 1 307 ? -11.603 -4.099 -0.318 1.00 83.19 307 ASN A O 1
ATOM 2445 N N . MET A 1 308 ? -10.007 -3.329 -1.712 1.00 90.94 308 MET A N 1
ATOM 2446 C CA . MET A 1 308 ? -9.023 -4.381 -1.463 1.00 90.94 308 MET A CA 1
ATOM 2447 C C . MET A 1 308 ? -7.715 -3.828 -0.894 1.00 90.94 308 MET A C 1
ATOM 2449 O O . MET A 1 308 ? -7.353 -2.665 -1.119 1.00 90.94 308 MET A O 1
ATOM 2453 N N . THR A 1 309 ? -6.982 -4.684 -0.179 1.00 92.44 309 THR A N 1
ATOM 2454 C CA . THR A 1 309 ? -5.611 -4.376 0.235 1.00 92.44 309 THR A CA 1
ATOM 2455 C C . THR A 1 309 ? -4.727 -4.206 -1.003 1.00 92.44 309 THR A C 1
ATOM 2457 O O . THR A 1 309 ? -4.983 -4.798 -2.053 1.00 92.44 309 THR A O 1
ATOM 2460 N N . PHE A 1 310 ? -3.651 -3.424 -0.904 1.00 93.69 310 PHE A N 1
ATOM 2461 C CA . PHE A 1 310 ? -2.709 -3.280 -2.017 1.00 93.69 310 PHE A CA 1
ATOM 2462 C C . PHE A 1 310 ? -2.071 -4.626 -2.396 1.00 93.69 310 PHE A C 1
ATOM 2464 O O . PHE A 1 310 ? -1.834 -4.884 -3.571 1.00 93.69 310 PHE A O 1
ATOM 2471 N N . LEU A 1 311 ? -1.830 -5.508 -1.421 1.00 93.56 311 LEU A N 1
ATOM 2472 C CA . LEU A 1 311 ? -1.276 -6.833 -1.689 1.00 93.56 311 LEU A CA 1
ATOM 2473 C C . LEU A 1 311 ? -2.247 -7.699 -2.505 1.00 93.56 311 LEU A C 1
ATOM 2475 O O . LEU A 1 311 ? -1.825 -8.338 -3.467 1.00 93.56 311 LEU A O 1
ATOM 2479 N N . ASP A 1 312 ? -3.536 -7.689 -2.165 1.00 94.00 312 ASP A N 1
ATOM 2480 C CA . ASP A 1 312 ? -4.557 -8.424 -2.920 1.00 94.00 312 ASP A CA 1
ATOM 2481 C C . ASP A 1 312 ? -4.779 -7.827 -4.308 1.00 94.00 312 ASP A C 1
ATOM 2483 O O . ASP A 1 312 ? -4.920 -8.568 -5.280 1.00 94.00 312 ASP A O 1
ATOM 2487 N N . MET A 1 313 ? -4.679 -6.501 -4.427 1.00 95.50 313 MET A N 1
ATOM 2488 C CA . MET A 1 313 ? -4.680 -5.809 -5.714 1.00 95.50 313 MET A CA 1
ATOM 2489 C C . MET A 1 313 ? -3.570 -6.323 -6.630 1.00 95.50 313 MET A C 1
ATOM 2491 O O . MET A 1 313 ? -3.833 -6.687 -7.773 1.00 95.50 313 MET A O 1
ATOM 2495 N N . ILE A 1 314 ? -2.338 -6.425 -6.127 1.00 95.94 314 ILE A N 1
ATOM 2496 C CA . ILE A 1 314 ? -1.215 -6.954 -6.908 1.00 95.94 314 ILE A CA 1
ATOM 2497 C C . ILE A 1 314 ? -1.391 -8.447 -7.206 1.00 95.94 314 ILE A C 1
ATOM 2499 O O . ILE A 1 314 ? -1.079 -8.882 -8.309 1.00 95.94 314 ILE A O 1
ATOM 2503 N N . ARG A 1 315 ? -1.948 -9.247 -6.289 1.00 95.31 315 ARG A N 1
ATOM 2504 C CA . ARG A 1 315 ? -2.271 -10.658 -6.576 1.00 95.31 315 ARG A CA 1
ATOM 2505 C C . ARG A 1 315 ? -3.273 -10.792 -7.725 1.00 95.31 315 ARG A C 1
ATOM 2507 O O . ARG A 1 315 ? -3.073 -11.641 -8.592 1.00 95.31 315 ARG A O 1
ATOM 2514 N N . ALA A 1 316 ? -4.299 -9.943 -7.764 1.00 96.19 316 ALA A N 1
ATOM 2515 C CA . ALA A 1 316 ? -5.265 -9.907 -8.859 1.00 96.19 316 ALA A CA 1
ATOM 2516 C C . ALA A 1 316 ? -4.616 -9.478 -10.187 1.00 96.19 316 ALA A C 1
ATOM 2518 O O . ALA A 1 316 ? -4.876 -10.095 -11.220 1.00 96.19 316 ALA A O 1
ATOM 2519 N N . VAL A 1 317 ? -3.717 -8.484 -10.158 1.00 96.19 317 VAL A N 1
ATOM 2520 C CA . VAL A 1 317 ? -2.907 -8.096 -11.329 1.00 96.19 317 VAL A CA 1
ATOM 2521 C C . VAL A 1 317 ? -2.074 -9.277 -11.826 1.00 96.19 317 VAL A C 1
ATOM 2523 O O . VAL A 1 317 ? -2.104 -9.592 -13.013 1.00 96.19 317 VAL A O 1
ATOM 2526 N N . ASN A 1 318 ? -1.378 -9.973 -10.925 1.00 95.44 318 ASN A N 1
ATOM 2527 C CA . ASN A 1 318 ? -0.530 -11.110 -11.274 1.00 95.44 318 ASN A CA 1
ATOM 2528 C C . ASN A 1 318 ? -1.327 -12.238 -11.941 1.00 95.44 318 ASN A C 1
ATOM 2530 O O . ASN A 1 318 ? -0.876 -12.785 -12.947 1.00 95.44 318 ASN A O 1
ATOM 2534 N N . ALA A 1 319 ? -2.511 -12.556 -11.407 1.00 95.38 319 ALA A N 1
ATOM 2535 C CA . ALA A 1 319 ? -3.402 -13.562 -11.978 1.00 95.38 319 ALA A CA 1
ATOM 2536 C C . ALA A 1 319 ? -3.868 -13.177 -13.393 1.00 95.38 319 ALA A C 1
ATOM 2538 O O . ALA A 1 319 ? -3.791 -13.997 -14.304 1.00 95.38 319 ALA A O 1
ATOM 2539 N N . GLY A 1 320 ? -4.274 -11.918 -13.596 1.00 95.12 320 GLY A N 1
ATOM 2540 C CA . GLY A 1 320 ? -4.707 -11.429 -14.908 1.00 95.12 320 GLY A CA 1
ATOM 2541 C C . GLY A 1 320 ? -3.600 -11.458 -15.968 1.00 95.12 320 GLY A C 1
ATOM 2542 O O . GLY A 1 320 ? -3.854 -11.819 -17.117 1.00 95.12 320 GLY A O 1
ATOM 2543 N N . VAL A 1 321 ? -2.360 -11.134 -15.586 1.00 94.06 321 VAL A N 1
ATOM 2544 C CA . VAL A 1 321 ? -1.200 -11.188 -16.492 1.00 94.06 321 VAL A CA 1
ATOM 2545 C C . VAL A 1 321 ? -0.829 -12.631 -16.859 1.00 94.06 321 VAL A C 1
ATOM 2547 O O . VAL A 1 321 ? -0.575 -12.908 -18.033 1.00 94.06 321 VAL A O 1
ATOM 2550 N N . ASP A 1 322 ? -0.799 -13.559 -15.894 1.00 92.31 322 ASP A N 1
ATOM 2551 C CA . ASP A 1 322 ? -0.501 -14.979 -16.166 1.00 92.31 322 ASP A CA 1
ATOM 2552 C C . ASP A 1 322 ? -1.560 -15.590 -17.102 1.00 92.31 322 ASP A C 1
ATOM 2554 O O . ASP A 1 322 ? -1.210 -16.293 -18.052 1.00 92.31 322 ASP A O 1
ATOM 2558 N N . GLU A 1 323 ? -2.837 -15.243 -16.904 1.00 93.69 323 GLU A N 1
ATOM 2559 C CA . GLU A 1 323 ? -3.945 -15.668 -17.764 1.00 93.69 323 GLU A CA 1
ATOM 2560 C C . GLU A 1 323 ? -3.823 -15.109 -19.193 1.00 93.69 323 GLU A C 1
ATOM 2562 O O . GLU A 1 323 ? -3.811 -15.880 -20.157 1.00 93.69 323 GLU A O 1
ATOM 2567 N N . GLU A 1 324 ? -3.677 -13.786 -19.354 1.00 92.69 324 GLU A N 1
ATOM 2568 C CA . GLU A 1 324 ? -3.608 -13.142 -20.677 1.00 92.69 324 GLU A CA 1
ATOM 2569 C C . GLU A 1 324 ? -2.394 -13.618 -21.485 1.00 92.69 324 GLU A C 1
ATOM 2571 O O . GLU A 1 324 ? -2.488 -13.851 -22.693 1.00 92.69 324 GLU A O 1
ATOM 2576 N N . THR A 1 325 ? -1.256 -13.808 -20.816 1.00 90.75 325 THR A N 1
ATOM 2577 C CA . THR A 1 325 ? -0.014 -14.236 -21.471 1.00 90.75 325 THR A CA 1
ATOM 2578 C C . THR A 1 325 ? 0.129 -15.753 -21.568 1.00 90.75 325 THR A C 1
ATOM 2580 O O . THR A 1 325 ? 1.153 -16.237 -22.054 1.00 90.75 325 THR A O 1
ATOM 2583 N N . LYS A 1 326 ? -0.875 -16.525 -21.122 1.00 91.44 326 LYS A N 1
ATOM 2584 C CA . LYS A 1 326 ? -0.852 -18.000 -21.089 1.00 91.44 326 LYS A CA 1
ATOM 2585 C C . LYS A 1 326 ? 0.408 -18.543 -20.403 1.00 91.44 326 LYS A C 1
ATOM 2587 O O . LYS A 1 326 ? 1.024 -19.508 -20.858 1.00 91.44 326 LYS A O 1
ATOM 2592 N N . GLY A 1 327 ? 0.822 -17.874 -19.333 1.00 87.06 327 GLY A N 1
ATOM 2593 C CA . GLY A 1 327 ? 2.000 -18.205 -18.545 1.00 87.06 327 GLY A CA 1
ATOM 2594 C C . GLY A 1 327 ? 3.352 -17.854 -19.157 1.00 87.06 327 GLY A C 1
ATOM 2595 O O . GLY A 1 327 ? 4.365 -18.313 -18.621 1.00 87.06 327 GLY A O 1
ATOM 2596 N N . GLN A 1 328 ? 3.410 -17.048 -20.224 1.00 86.50 328 GLN A N 1
ATOM 2597 C CA . GLN A 1 328 ? 4.675 -16.502 -20.736 1.00 86.50 328 GLN A CA 1
ATOM 2598 C C . GLN A 1 328 ? 5.268 -15.472 -19.764 1.00 86.50 328 GLN A C 1
ATOM 2600 O O . GLN A 1 328 ? 6.445 -15.568 -19.406 1.00 86.50 328 GLN A O 1
ATOM 2605 N N . GLN A 1 329 ? 4.444 -14.551 -19.259 1.00 89.44 329 GLN A N 1
ATOM 2606 C CA . GLN A 1 329 ? 4.819 -13.589 -18.228 1.00 89.44 329 GLN A CA 1
ATOM 2607 C C . GLN A 1 329 ? 4.202 -14.013 -16.896 1.00 89.44 329 GLN A C 1
ATOM 2609 O O . GLN A 1 329 ? 2.993 -14.182 -16.784 1.00 89.44 329 GLN A O 1
ATOM 2614 N N . ARG A 1 330 ? 5.045 -14.186 -15.873 1.00 91.00 330 ARG A N 1
ATOM 2615 C CA . ARG A 1 330 ? 4.611 -14.580 -14.525 1.00 91.00 330 ARG A CA 1
ATOM 2616 C C . ARG A 1 330 ? 5.082 -13.565 -13.504 1.00 91.00 330 ARG A C 1
ATOM 2618 O O . ARG A 1 330 ? 6.209 -13.715 -13.025 1.00 91.00 330 ARG A O 1
ATOM 2625 N N . PRO A 1 331 ? 4.271 -12.547 -13.196 1.00 94.12 331 PRO A N 1
ATOM 2626 C CA . PRO A 1 331 ? 4.614 -11.574 -12.176 1.00 94.12 331 PRO A CA 1
ATOM 2627 C C . PRO A 1 331 ? 4.797 -12.221 -10.803 1.00 94.12 331 PRO A C 1
ATOM 2629 O O . PRO A 1 331 ? 4.241 -13.283 -10.509 1.00 94.12 331 PRO A O 1
ATOM 2632 N N . SER A 1 332 ? 5.562 -11.563 -9.941 1.00 93.56 332 SER A N 1
ATOM 2633 C CA . SER A 1 332 ? 5.787 -12.002 -8.567 1.00 93.56 332 SER A CA 1
ATOM 2634 C C . SER A 1 332 ? 5.606 -10.848 -7.589 1.00 93.56 332 SER A C 1
ATOM 2636 O O . SER A 1 332 ? 5.774 -9.675 -7.927 1.00 93.56 332 SER A O 1
ATOM 2638 N N . VAL A 1 333 ? 5.226 -11.185 -6.358 1.00 94.50 333 VAL A N 1
ATOM 2639 C CA . VAL A 1 333 ? 5.108 -10.224 -5.264 1.00 94.50 333 VAL A CA 1
ATOM 2640 C C . VAL A 1 333 ? 5.695 -10.823 -3.996 1.00 94.50 333 VAL A C 1
ATOM 2642 O O . VAL A 1 333 ? 5.409 -11.969 -3.650 1.00 94.50 333 VAL A O 1
ATOM 2645 N N . THR A 1 334 ? 6.518 -10.048 -3.302 1.00 91.88 334 THR A N 1
ATOM 2646 C CA . THR A 1 334 ? 7.019 -10.369 -1.966 1.00 91.88 334 THR A CA 1
ATOM 2647 C C . THR A 1 334 ? 6.565 -9.288 -0.996 1.00 91.88 334 THR A C 1
ATOM 2649 O O . THR A 1 334 ? 6.442 -8.114 -1.352 1.00 91.88 334 THR A O 1
ATOM 2652 N N . SER A 1 335 ? 6.274 -9.681 0.244 1.00 90.62 335 SER A N 1
ATOM 2653 C CA . SER A 1 335 ? 5.920 -8.734 1.294 1.00 90.62 335 SER A CA 1
ATOM 2654 C C . SER A 1 335 ? 6.573 -9.106 2.615 1.00 90.62 335 SER A C 1
ATOM 2656 O O . SER A 1 335 ? 6.599 -10.274 3.000 1.00 90.62 335 SER A O 1
ATOM 2658 N N . THR A 1 336 ? 7.094 -8.097 3.308 1.00 84.94 336 THR A N 1
ATOM 2659 C CA . THR A 1 336 ? 7.555 -8.200 4.701 1.00 84.94 336 THR A CA 1
ATOM 2660 C C . THR A 1 336 ? 6.529 -7.642 5.687 1.00 84.94 336 THR A C 1
ATOM 2662 O O . THR A 1 336 ? 6.719 -7.752 6.900 1.00 84.94 336 THR A O 1
ATOM 2665 N N . GLY A 1 337 ? 5.460 -7.024 5.174 1.00 66.19 337 GLY A N 1
ATOM 2666 C CA . GLY A 1 337 ? 4.450 -6.343 5.969 1.00 66.19 337 GLY A CA 1
ATOM 2667 C C . GLY A 1 337 ? 3.516 -7.312 6.687 1.00 66.19 337 GLY A C 1
ATOM 2668 O O . GLY A 1 337 ? 3.175 -8.372 6.170 1.00 66.19 337 GLY A O 1
ATOM 2669 N N . ARG A 1 338 ? 3.085 -6.924 7.890 1.00 65.00 338 ARG A N 1
ATOM 2670 C CA . ARG A 1 338 ? 2.081 -7.655 8.690 1.00 65.00 338 ARG A CA 1
ATOM 2671 C C . ARG A 1 338 ? 0.703 -6.985 8.678 1.00 65.00 338 ARG A C 1
ATOM 2673 O O . ARG A 1 338 ? -0.193 -7.431 9.385 1.00 65.00 338 ARG A O 1
ATOM 2680 N N . SER A 1 339 ? 0.558 -5.883 7.944 1.00 72.56 339 SER A N 1
ATOM 2681 C CA . SER A 1 339 ? -0.611 -5.004 7.999 1.00 72.56 339 SER A CA 1
ATOM 2682 C C . SER A 1 339 ? -1.272 -4.844 6.635 1.00 72.56 339 SER A C 1
ATOM 2684 O O . SER A 1 339 ? -0.599 -4.707 5.613 1.00 72.56 339 SER A O 1
ATOM 2686 N N . ASP A 1 340 ? -2.601 -4.779 6.654 1.00 85.12 340 ASP A N 1
ATOM 2687 C CA . ASP A 1 340 ? -3.445 -4.655 5.468 1.00 85.12 340 ASP A CA 1
ATOM 2688 C C . ASP A 1 340 ? -3.578 -3.193 5.019 1.00 85.12 340 ASP A C 1
ATOM 2690 O O . ASP A 1 340 ? -4.523 -2.465 5.358 1.00 85.12 340 ASP A O 1
ATOM 2694 N N . PHE A 1 341 ? -2.602 -2.732 4.245 1.00 90.69 341 PHE A N 1
ATOM 2695 C CA . PHE A 1 341 ? -2.598 -1.380 3.690 1.00 90.69 341 PHE A CA 1
ATOM 2696 C C . PHE A 1 341 ? -3.479 -1.269 2.451 1.00 90.69 341 PHE A C 1
ATOM 2698 O O . PHE A 1 341 ? -3.477 -2.149 1.593 1.00 90.69 341 PHE A O 1
ATOM 2705 N N . HIS A 1 342 ? -4.211 -0.165 2.344 1.00 92.25 342 HIS A N 1
ATOM 2706 C CA . HIS A 1 342 ? -5.001 0.176 1.163 1.00 92.25 342 HIS A CA 1
ATOM 2707 C C . HIS A 1 342 ? -4.453 1.470 0.562 1.00 92.25 342 HIS A C 1
ATOM 2709 O O . HIS A 1 342 ? -4.157 2.411 1.296 1.00 92.25 342 HIS A O 1
ATOM 2715 N N . LEU A 1 343 ? -4.383 1.585 -0.769 1.00 92.31 343 LEU A N 1
ATOM 2716 C CA . LEU A 1 343 ? -4.002 2.862 -1.396 1.00 92.31 343 LEU A CA 1
ATOM 2717 C C . LEU A 1 343 ? -4.981 3.988 -1.050 1.00 92.31 343 LEU A C 1
ATOM 2719 O O . LEU A 1 343 ? -4.596 5.154 -1.055 1.00 92.31 343 LEU A O 1
ATOM 2723 N N . SER A 1 344 ? -6.228 3.649 -0.718 1.00 90.56 344 SER A N 1
ATOM 2724 C CA . SER A 1 344 ? -7.272 4.567 -0.257 1.00 90.56 344 SER A CA 1
ATOM 2725 C C . SER A 1 344 ? -7.166 4.949 1.220 1.00 90.56 344 SER A C 1
ATOM 2727 O O . SER A 1 344 ? -7.961 5.774 1.668 1.00 90.56 344 SER A O 1
ATOM 2729 N N . ASP A 1 345 ? -6.213 4.401 1.989 1.00 89.00 345 ASP A N 1
ATOM 2730 C CA . ASP A 1 345 ? -6.045 4.801 3.388 1.00 89.00 345 ASP A CA 1
ATOM 2731 C C . ASP A 1 345 ? -5.809 6.323 3.459 1.00 89.00 345 ASP A C 1
ATOM 2733 O O . ASP A 1 345 ? -4.969 6.847 2.717 1.00 89.00 345 ASP A O 1
ATOM 2737 N N . PRO A 1 346 ? -6.599 7.061 4.261 1.00 86.38 346 PRO A N 1
ATOM 2738 C CA . PRO A 1 346 ? -6.546 8.517 4.285 1.00 86.38 346 PRO A CA 1
ATOM 2739 C C . PRO A 1 346 ? -5.198 8.989 4.824 1.00 86.38 346 PRO A C 1
ATOM 2741 O O . PRO A 1 346 ? -4.555 8.287 5.600 1.00 86.38 346 PRO A O 1
ATOM 2744 N N . ILE A 1 347 ? -4.771 10.180 4.416 1.00 88.75 347 ILE A N 1
ATOM 2745 C CA . ILE A 1 347 ? -3.612 10.821 5.039 1.00 88.75 347 ILE A CA 1
ATOM 2746 C C . ILE A 1 347 ? -4.038 11.312 6.429 1.00 88.75 347 ILE A C 1
ATOM 2748 O O . ILE A 1 347 ? -5.140 11.849 6.561 1.00 88.75 347 ILE A O 1
ATOM 2752 N N . GLN A 1 348 ? -3.208 11.089 7.453 1.00 81.00 348 GLN A N 1
ATOM 2753 C CA . GLN A 1 348 ? -3.485 11.566 8.812 1.00 81.00 348 GLN A CA 1
ATOM 2754 C C . GLN A 1 348 ? -3.753 13.084 8.801 1.00 81.00 348 GLN A C 1
ATOM 2756 O O . GLN A 1 348 ? -3.038 13.806 8.100 1.00 81.00 348 GLN A O 1
ATOM 2761 N N . PRO A 1 349 ? -4.760 13.582 9.545 1.00 64.88 349 PRO A N 1
ATOM 2762 C CA . PRO A 1 349 ? -4.941 15.018 9.724 1.00 64.88 349 PRO A CA 1
ATOM 2763 C C . PRO A 1 349 ? -3.685 15.612 10.377 1.00 64.88 349 PRO A C 1
ATOM 2765 O O . PRO A 1 349 ? -3.139 14.998 11.295 1.00 64.88 349 PRO A O 1
ATOM 2768 N N . LEU A 1 350 ? -3.231 16.764 9.874 1.00 54.41 350 LEU A N 1
ATOM 2769 C CA . LEU A 1 350 ? -2.091 17.511 10.423 1.00 54.41 350 LEU A CA 1
ATOM 2770 C C . LEU A 1 350 ? -2.316 17.947 11.874 1.00 54.41 350 LEU A C 1
ATOM 2772 O O . LEU A 1 350 ? -3.469 18.315 12.204 1.00 54.41 350 LEU A O 1
#

Mean predicted aligned error: 9.63 Å

Radius of gyration: 34.04 Å; Cα contacts (8 Å, |Δi|>4): 768; chains: 1; bounding box: 114×36×81 Å

InterPro domains:
  IPR001309 Peptidase C14, p20 domain [PS50208] (130-201)
  IPR003598 Immunoglobulin subtype 2 [SM00408] (53-111)
  IPR003599 Immunoglobulin domain subtype [SM00409] (47-122)
  IPR007110 Immunoglobulin-like domain [PS50835] (39-120)
  IPR011600 Peptidase C14, caspase domain [PF00656] (128-341)
  IPR013098 Immunoglobulin I-set [PF07679] (48-119)
  IPR013783 Immunoglobulin-like fold [G3DSA:2.60.40.10] (37-117)
  IPR029030 Caspase-like domain superfamily [SSF52129] (120-346)
  IPR036179 Immunoglobulin-like domain superfamily [SSF48726] (35-125)
  IPR052039 Caspase-related proteases and regulators [PTHR22576] (124-348)

Organism: NCBI:txid407009

Nearest PDB structures (foldseek):
  8v4x-assembly4_E-3  TM=9.119E-01  e=2.272E-18  Homo sapiens
  8v4x-assembly2_D  TM=9.003E-01  e=1.528E-18  Homo sapiens
  8v4x-assembly1_C  TM=9.034E-01  e=3.380E-18  Homo sapiens
  8v4x-assembly2_B  TM=9.051E-01  e=6.307E-18  Homo sapiens
  3v4l-assembly1_A-2  TM=9.128E-01  e=4.339E-17  Mus musculus

pLDDT: mean 88.79, std 10.69, range [48.38, 98.75]